Protein AF-A0A8J2WNK8-F1 (afdb_monomer)

Solvent-accessible surface area (backbone atoms only — not comparable to full-atom values): 10874 Å² total; per-residue (Å²): 128,75,72,63,63,66,58,53,57,64,60,67,54,59,86,69,66,66,93,63,58,66,73,54,55,53,54,50,42,52,51,48,42,54,53,25,37,55,50,18,34,49,26,11,50,55,49,39,74,78,38,79,83,60,89,34,45,32,57,19,40,36,35,50,27,49,50,53,51,43,52,52,46,61,76,41,59,94,79,55,55,75,72,55,53,54,54,32,55,65,54,57,41,88,60,44,51,57,48,40,29,50,52,16,29,53,41,8,46,50,47,41,51,57,42,50,74,74,70,61,72,75,19,26,43,52,8,42,28,34,45,26,52,45,49,40,42,53,53,50,46,68,71,50,50,93,80,44,74,50,83,64,33,56,61,60,69,34,62,69,57,53,37,50,30,20,48,49,9,24,50,22,8,47,51,34,47,75,78,46,81,70,92,34,39,34,55,20,37,26,47,38,19,50,43,44,35,52,45,43,51,52,54,55,56,65,70,75,114

Organism: NCBI:txid35677

Radius of gyration: 18.18 Å; Cα contacts (8 Å, |Δi|>4): 230; chains: 1; bounding box: 49×58×45 Å

pLDDT: mean 76.0, std 14.6, range [34.31, 94.5]

Nearest PDB structures (foldseek):
  6iv2-assembly1_D  TM=3.219E-01  e=4.510E-01  Klebsiella pneumoniae IS53
  6ivm-assembly1_E  TM=2.945E-01  e=5.679E-01  Klebsiella pneumoniae
  6iv3-assembly1_A  TM=3.122E-01  e=5.178E-01  Klebsiella pneumoniae IS53
  6m6z-assembly1_D  TM=1.710E-01  e=4.122E+00  Escherichia coli

Mean predicted aligned error: 9.92 Å

Sequence (209 aa):
MRVLLLLTTASALRPLALDIPRGGIKKHAEKASRLATVGAAFFAATELSEGLLAIGHHHGLALIAVSKLARGLQQAESVAVESSKRLGRLLRAPITLPLVCLTAIVTSAWEVWKDARLDAKVGGHHGMVILALYELQEVIEDAAGEESRGRFGKIIHFRPLKLALALGALGAAGLELSEDLRPGAHHGVALLAGVLVVKTCVSIWEARE

Foldseek 3Di:
DVVVVVVVVVVVCVVVPDPPPLVNLLVVLVVLLLVLLVVLCVQLVVVCVVPVPDLALSLLSNLLSLLVVLVVLLVVVVPDDPVSVVVNVVCPPLVNSLVSLVVSLVSLVVRCVVCCVPPNQQALSQLSNLVSVLSNLVSVDVVCPPPVPDPVNCVSPPLVSSLVSLVRSLVSLVVHCVVDVPRHSSVSSNSNSVSSNSNSVSVVVVVVD

Structure (mmCIF, N/CA/C/O backbone):
data_AF-A0A8J2WNK8-F1
#
_entry.id   AF-A0A8J2WNK8-F1
#
loop_
_atom_site.group_PDB
_atom_site.id
_atom_site.type_symbol
_atom_site.label_atom_id
_atom_site.label_alt_id
_atom_site.label_comp_id
_atom_site.label_asym_id
_atom_site.label_entity_id
_atom_site.label_seq_id
_atom_site.pdbx_PDB_ins_code
_atom_site.Cartn_x
_atom_site.Cartn_y
_atom_site.Cartn_z
_atom_site.occupancy
_atom_site.B_iso_or_equiv
_atom_site.auth_seq_id
_atom_site.auth_comp_id
_atom_site.auth_asym_id
_atom_site.auth_atom_id
_atom_site.pdbx_PDB_model_num
ATOM 1 N N . MET A 1 1 ? -5.170 35.790 -8.029 1.00 43.69 1 MET A N 1
ATOM 2 C CA . MET A 1 1 ? -6.320 35.186 -8.748 1.00 43.69 1 MET A CA 1
ATOM 3 C C . MET A 1 1 ? -6.311 33.653 -8.875 1.00 43.69 1 MET A C 1
ATOM 5 O O . MET A 1 1 ? -7.334 33.121 -9.268 1.00 43.69 1 MET A O 1
ATOM 9 N N . ARG A 1 2 ? -5.245 32.910 -8.520 1.00 39.78 2 ARG A N 1
ATOM 10 C CA . ARG A 1 2 ? -5.223 31.429 -8.650 1.00 39.78 2 ARG A CA 1
ATOM 11 C C . ARG A 1 2 ? -5.744 30.645 -7.430 1.00 39.78 2 ARG A C 1
ATOM 13 O O . ARG A 1 2 ? -6.125 29.494 -7.575 1.00 39.78 2 ARG A O 1
ATOM 20 N N . VAL A 1 3 ? -5.842 31.274 -6.257 1.00 39.72 3 VAL A N 1
ATOM 21 C CA . VAL A 1 3 ? -6.358 30.633 -5.023 1.00 39.72 3 VAL A CA 1
ATOM 22 C C . VAL A 1 3 ? -7.894 30.571 -4.995 1.00 39.72 3 VAL A C 1
ATOM 24 O O . VAL A 1 3 ? -8.473 29.704 -4.351 1.00 39.72 3 VAL A O 1
ATOM 27 N N . LEU A 1 4 ? -8.569 31.431 -5.765 1.00 34.31 4 LEU A N 1
ATOM 28 C CA . LEU A 1 4 ? -10.033 31.488 -5.803 1.00 34.31 4 LEU A CA 1
ATOM 29 C C . LEU A 1 4 ? -10.665 30.347 -6.626 1.00 34.31 4 LEU A C 1
ATOM 31 O O . LEU A 1 4 ? -11.832 30.038 -6.427 1.00 34.31 4 LEU A O 1
ATOM 35 N N . LEU A 1 5 ? -9.896 29.692 -7.508 1.00 37.16 5 LEU A N 1
ATOM 36 C CA . LEU A 1 5 ? -10.392 28.612 -8.376 1.00 37.16 5 LEU A CA 1
ATOM 37 C C . LEU A 1 5 ? -10.444 27.237 -7.676 1.00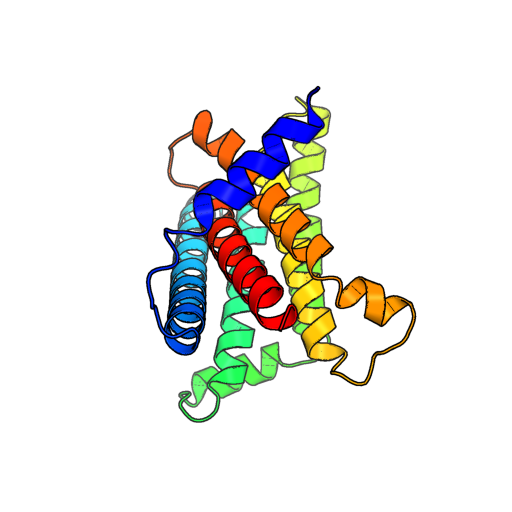 37.16 5 LEU A C 1
ATOM 39 O O . LEU A 1 5 ? -11.184 26.358 -8.099 1.00 37.16 5 LEU A O 1
ATOM 43 N N . LEU A 1 6 ? -9.672 27.049 -6.597 1.00 36.75 6 LEU A N 1
ATOM 44 C CA . LEU A 1 6 ? -9.656 25.809 -5.802 1.00 36.75 6 LEU A CA 1
ATOM 45 C C . LEU A 1 6 ? -10.769 25.765 -4.741 1.00 36.75 6 LEU A C 1
ATOM 47 O O . LEU A 1 6 ? -11.163 24.690 -4.300 1.00 36.75 6 LEU A O 1
ATOM 51 N N . LEU A 1 7 ? -11.301 26.924 -4.341 1.00 37.34 7 LEU A N 1
ATOM 52 C CA . LEU A 1 7 ? -12.395 27.022 -3.365 1.00 37.34 7 LEU A CA 1
ATOM 53 C C . LEU A 1 7 ? -13.786 26.915 -4.016 1.00 37.34 7 LEU A C 1
ATOM 55 O O . LEU A 1 7 ? -14.744 26.478 -3.372 1.00 37.34 7 LEU A O 1
ATOM 59 N N . THR A 1 8 ? -13.906 27.249 -5.301 1.00 40.41 8 THR A N 1
ATOM 60 C CA . THR A 1 8 ? -15.164 27.129 -6.051 1.00 40.41 8 THR A CA 1
ATOM 61 C C . THR A 1 8 ? -15.478 25.687 -6.454 1.00 40.41 8 THR A C 1
ATOM 63 O O . THR A 1 8 ? -16.642 25.293 -6.400 1.00 40.41 8 THR A O 1
ATOM 66 N N . THR A 1 9 ? -14.477 24.850 -6.743 1.00 43.31 9 THR A N 1
ATOM 67 C CA . THR A 1 9 ? -14.692 23.417 -7.029 1.00 43.31 9 THR A CA 1
ATOM 68 C C . THR A 1 9 ? -15.121 22.624 -5.791 1.00 43.31 9 THR A C 1
ATOM 70 O O . THR A 1 9 ? -15.989 21.758 -5.891 1.00 43.31 9 THR A O 1
ATOM 73 N N . ALA A 1 10 ? -14.616 22.970 -4.602 1.00 43.44 10 ALA A N 1
ATOM 74 C CA . ALA A 1 10 ? -15.042 22.351 -3.341 1.00 43.44 10 ALA A CA 1
ATOM 75 C C . ALA A 1 10 ? -16.511 22.659 -2.984 1.00 43.44 10 ALA A C 1
ATOM 77 O O . ALA A 1 10 ? -17.185 21.850 -2.349 1.00 43.44 10 ALA A O 1
ATOM 78 N N . SER A 1 11 ? -17.021 23.815 -3.418 1.00 46.38 11 SER A N 1
ATOM 79 C CA . SER A 1 11 ? -18.402 24.247 -3.164 1.00 46.38 11 SER A CA 1
ATOM 80 C C . SER A 1 11 ? -19.394 23.668 -4.183 1.00 46.38 11 SER A C 1
ATOM 82 O O . SER A 1 11 ? -20.552 23.430 -3.845 1.00 46.38 11 SER A O 1
ATOM 84 N N . ALA A 1 12 ? -18.935 23.373 -5.404 1.00 41.59 12 ALA A N 1
ATOM 85 C CA . ALA A 1 12 ? -19.738 22.767 -6.469 1.00 41.59 12 ALA A CA 1
ATOM 86 C C . ALA A 1 12 ? -19.966 21.250 -6.301 1.00 41.59 12 ALA A C 1
ATOM 88 O O . ALA A 1 12 ? -20.869 20.698 -6.921 1.00 41.59 12 ALA A O 1
ATOM 89 N N . LEU A 1 13 ? -19.195 20.576 -5.439 1.00 40.03 13 LEU A N 1
ATOM 90 C CA . LEU A 1 13 ? -19.368 19.150 -5.114 1.00 40.03 13 LEU A CA 1
ATOM 91 C C . LEU A 1 13 ? -20.358 18.892 -3.964 1.00 40.03 13 LEU A C 1
ATOM 93 O O . LEU A 1 13 ? -20.706 17.746 -3.690 1.00 40.03 13 LEU A O 1
ATOM 97 N N . ARG A 1 14 ? -20.842 19.946 -3.296 1.00 44.03 14 ARG A N 1
ATOM 98 C CA . ARG A 1 14 ? -21.760 19.846 -2.151 1.00 44.03 14 ARG A CA 1
ATOM 99 C C . ARG A 1 14 ? -23.159 19.287 -2.475 1.00 44.03 14 ARG A C 1
ATOM 101 O O . ARG A 1 14 ? -23.674 18.558 -1.633 1.00 44.03 14 ARG A O 1
ATOM 108 N N . PRO A 1 15 ? -23.784 19.559 -3.640 1.00 40.44 15 PRO A N 1
ATOM 109 C CA . PRO A 1 15 ? -25.126 19.058 -3.930 1.00 40.44 15 PRO A CA 1
ATOM 110 C C . PRO A 1 15 ? -25.143 17.660 -4.573 1.00 40.44 15 PRO A C 1
ATOM 112 O O . PRO A 1 15 ? -26.219 17.152 -4.860 1.00 40.44 15 PRO A O 1
ATOM 115 N N . LEU A 1 16 ? -23.983 17.016 -4.774 1.00 42.91 16 LEU A N 1
ATOM 116 C CA . LEU A 1 16 ? -23.895 15.612 -5.208 1.00 42.91 16 LEU A CA 1
ATOM 117 C C . LEU A 1 16 ? -23.597 14.643 -4.054 1.00 42.91 16 LEU A C 1
ATOM 119 O O . LEU A 1 16 ? -23.251 13.483 -4.286 1.00 42.91 16 LEU A O 1
ATOM 123 N N . ALA A 1 17 ? -23.733 15.106 -2.809 1.00 46.59 17 ALA A N 1
ATOM 124 C CA . ALA A 1 17 ? -23.835 14.236 -1.650 1.00 46.59 17 ALA A CA 1
ATOM 125 C C . ALA A 1 17 ? -25.185 13.509 -1.724 1.00 46.59 17 ALA A C 1
ATOM 127 O O . ALA A 1 17 ? -26.156 13.897 -1.084 1.00 46.59 17 ALA A O 1
ATOM 128 N N . LEU A 1 18 ? -25.246 12.477 -2.572 1.00 51.75 18 LEU A N 1
ATOM 129 C CA . LEU A 1 18 ? -26.221 11.402 -2.450 1.00 51.75 18 LEU A CA 1
ATOM 130 C C . LEU A 1 18 ? -26.316 11.042 -0.963 1.00 51.75 18 LEU A C 1
ATOM 132 O O . LEU A 1 18 ? -25.272 10.888 -0.322 1.00 51.75 18 LEU A O 1
ATOM 136 N N . ASP A 1 19 ? -27.540 10.902 -0.448 1.00 53.41 19 ASP A N 1
ATOM 137 C CA . ASP A 1 19 ? -27.870 10.359 0.878 1.00 53.41 19 ASP A CA 1
ATOM 138 C C . ASP A 1 19 ? -27.417 8.890 0.985 1.00 53.41 19 ASP A C 1
ATOM 140 O O . ASP A 1 19 ? -28.193 7.956 1.184 1.00 53.41 19 ASP A O 1
ATOM 144 N N . ILE A 1 20 ? -26.124 8.646 0.795 1.00 58.38 20 ILE A N 1
ATOM 145 C CA . ILE A 1 20 ? -25.494 7.374 1.063 1.00 58.38 20 ILE A CA 1
ATOM 146 C C . ILE A 1 20 ? -25.236 7.392 2.566 1.00 58.38 20 ILE A C 1
ATOM 148 O O . ILE A 1 20 ? -24.427 8.204 3.034 1.00 58.38 20 ILE A O 1
ATOM 152 N N . PRO A 1 21 ? -25.889 6.519 3.349 1.00 66.31 21 PRO A N 1
ATOM 153 C CA . PRO A 1 21 ? -25.597 6.418 4.769 1.00 66.31 21 PRO A CA 1
ATOM 154 C C . PRO A 1 21 ? -24.088 6.210 4.947 1.00 66.31 21 PRO A C 1
ATOM 156 O O . PRO A 1 21 ? -23.503 5.313 4.338 1.00 66.31 21 PRO A O 1
ATOM 159 N N . ARG A 1 22 ? -23.440 7.050 5.764 1.00 65.62 22 ARG A N 1
ATOM 160 C CA . ARG A 1 22 ? -21.966 7.103 5.895 1.00 65.62 22 ARG A CA 1
ATOM 161 C C . ARG A 1 22 ? -21.333 5.760 6.243 1.00 65.62 22 ARG A C 1
ATOM 163 O O . ARG A 1 22 ? -20.270 5.424 5.726 1.00 65.62 22 ARG A O 1
ATOM 170 N N . GLY A 1 23 ? -22.037 4.951 7.037 1.00 65.50 23 GLY A N 1
ATOM 171 C CA . GLY A 1 23 ? -21.626 3.579 7.344 1.00 65.50 23 GLY A CA 1
ATOM 172 C C . GLY A 1 23 ? -21.485 2.693 6.098 1.00 65.50 23 GLY A C 1
ATOM 173 O O . GLY A 1 23 ? -20.622 1.817 6.056 1.00 65.50 23 GLY A O 1
ATOM 174 N N . GLY A 1 24 ? -22.269 2.956 5.049 1.00 77.50 24 GLY A N 1
ATOM 175 C CA . GLY A 1 24 ? -22.138 2.321 3.741 1.00 77.50 24 GLY A CA 1
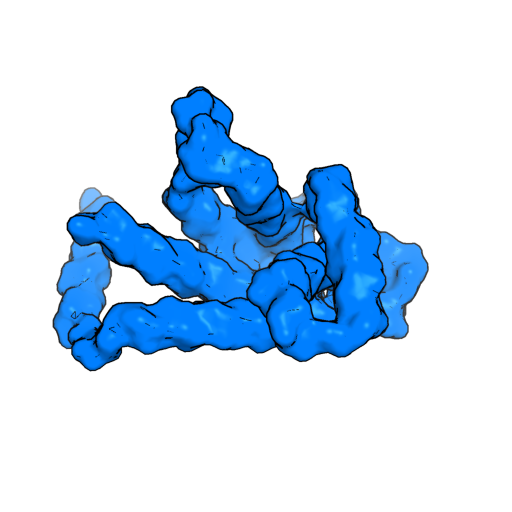ATOM 176 C C . GLY A 1 24 ? -20.839 2.710 3.038 1.00 77.50 24 GLY A C 1
ATOM 177 O O . GLY A 1 24 ? -20.100 1.827 2.607 1.00 77.50 24 GLY A O 1
ATOM 178 N N . ILE A 1 25 ? -20.512 4.007 2.977 1.00 82.25 25 ILE A N 1
ATOM 179 C CA . ILE A 1 25 ? -19.309 4.508 2.285 1.00 82.25 25 ILE A CA 1
ATOM 180 C C . ILE A 1 25 ? -18.039 3.891 2.878 1.00 82.25 25 ILE A C 1
ATOM 182 O O . ILE A 1 25 ? -17.200 3.382 2.133 1.00 82.25 25 ILE A O 1
ATOM 186 N N . LYS A 1 26 ? -17.915 3.863 4.210 1.00 83.31 26 LYS A N 1
ATOM 187 C CA . LYS A 1 26 ? -16.759 3.258 4.886 1.00 83.31 26 LYS A CA 1
ATOM 188 C C . LYS A 1 26 ? -16.620 1.770 4.560 1.00 83.31 26 LYS A C 1
ATOM 190 O O . LYS A 1 26 ? -15.547 1.321 4.163 1.00 83.31 26 LYS A O 1
ATOM 195 N N . LYS A 1 27 ? -17.720 1.015 4.638 1.00 84.38 27 LYS A N 1
ATOM 196 C CA . LYS A 1 27 ? -17.741 -0.416 4.299 1.00 84.38 27 LYS A CA 1
ATOM 197 C C . LYS A 1 27 ? -17.351 -0.666 2.838 1.00 84.38 27 LYS A C 1
ATOM 199 O O . LYS A 1 27 ? -16.629 -1.619 2.542 1.00 84.38 27 LYS A O 1
ATOM 204 N N . HIS A 1 28 ? -17.802 0.188 1.920 1.00 85.31 28 HIS A N 1
ATOM 205 C CA . HIS A 1 28 ? -17.420 0.114 0.511 1.00 85.31 28 HIS A CA 1
ATOM 206 C C . HIS A 1 28 ? -15.940 0.447 0.295 1.00 85.31 28 HIS A C 1
ATOM 208 O O . HIS A 1 28 ? -15.276 -0.282 -0.439 1.00 85.31 28 HIS A O 1
ATOM 214 N N . ALA A 1 29 ? -15.404 1.467 0.970 1.00 85.50 29 ALA A N 1
ATOM 215 C CA . ALA A 1 29 ? -13.987 1.822 0.908 1.00 85.50 29 ALA A CA 1
ATOM 216 C C . ALA A 1 29 ? -13.086 0.705 1.464 1.00 85.50 29 ALA A C 1
ATOM 218 O O . ALA A 1 29 ? -12.072 0.365 0.856 1.00 85.50 29 ALA A O 1
ATOM 219 N N . GLU A 1 30 ? -13.476 0.064 2.569 1.00 84.50 30 GLU A N 1
ATOM 220 C CA . GLU A 1 30 ? -12.762 -1.095 3.117 1.00 84.50 30 GLU A CA 1
ATOM 221 C C . GLU A 1 30 ? -12.789 -2.290 2.159 1.00 84.50 30 GLU A C 1
ATOM 223 O O . GLU A 1 30 ? -11.754 -2.911 1.905 1.00 84.50 30 GLU A 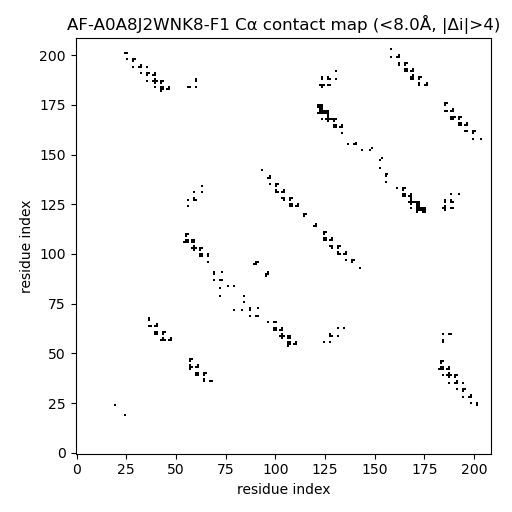O 1
ATOM 228 N N . LYS A 1 31 ? -13.954 -2.597 1.574 1.00 85.75 31 LYS A N 1
ATOM 229 C CA . LYS A 1 31 ? -14.075 -3.660 0.567 1.00 85.75 31 LYS A CA 1
ATOM 230 C C . LYS A 1 31 ? -13.208 -3.363 -0.658 1.00 85.75 31 LYS A C 1
ATOM 232 O O . LYS A 1 31 ? -12.483 -4.247 -1.110 1.00 85.75 31 LYS A O 1
ATOM 237 N N . ALA A 1 32 ? -13.249 -2.131 -1.162 1.00 87.69 32 ALA A N 1
ATOM 238 C CA . ALA A 1 32 ? -12.412 -1.686 -2.270 1.00 87.69 32 ALA A CA 1
ATOM 239 C C . ALA A 1 32 ? -10.922 -1.809 -1.927 1.00 87.69 32 ALA A C 1
ATOM 241 O O . ALA A 1 32 ? -10.147 -2.253 -2.762 1.00 87.69 32 ALA A O 1
ATOM 242 N N . SER A 1 33 ? -10.520 -1.504 -0.688 1.00 87.94 33 SER A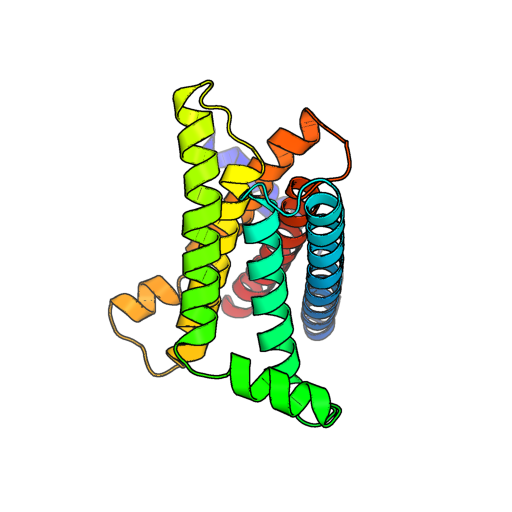 N 1
ATOM 243 C CA . SER A 1 33 ? -9.120 -1.600 -0.252 1.00 87.94 33 SER A CA 1
ATOM 244 C C . SER A 1 33 ? -8.618 -3.040 -0.235 1.00 87.94 33 SER A C 1
ATOM 246 O O . SER A 1 33 ? -7.497 -3.310 -0.673 1.00 87.94 33 SER A O 1
ATOM 248 N N . ARG A 1 34 ? -9.459 -3.988 0.192 1.00 86.06 34 ARG A N 1
ATOM 249 C CA . ARG A 1 34 ? -9.136 -5.422 0.135 1.00 86.06 34 ARG A CA 1
ATOM 250 C C . ARG A 1 34 ? -8.993 -5.906 -1.305 1.00 86.06 34 ARG A C 1
ATOM 252 O O . ARG A 1 34 ? -8.003 -6.556 -1.623 1.00 86.06 34 ARG A O 1
ATOM 259 N N . LEU A 1 35 ? -9.937 -5.546 -2.177 1.00 87.38 35 LEU A N 1
ATOM 260 C CA . LEU A 1 35 ? -9.860 -5.878 -3.603 1.00 87.38 35 LEU A CA 1
ATOM 261 C C . LEU A 1 35 ? -8.626 -5.255 -4.260 1.00 87.38 35 LEU A C 1
ATOM 263 O O . LEU A 1 35 ? -7.936 -5.929 -5.018 1.00 87.38 35 LEU A O 1
ATOM 267 N N . ALA A 1 36 ? -8.302 -4.009 -3.909 1.00 88.19 36 ALA A N 1
ATOM 268 C CA . ALA A 1 36 ? -7.116 -3.338 -4.411 1.00 88.19 36 ALA A CA 1
ATOM 269 C C . ALA A 1 36 ? -5.825 -4.031 -3.955 1.00 88.19 36 ALA A C 1
ATOM 271 O O . ALA A 1 36 ? -4.891 -4.192 -4.729 1.00 88.19 36 ALA A O 1
ATOM 272 N N . THR A 1 37 ? -5.790 -4.521 -2.717 1.00 87.25 37 THR A N 1
ATOM 273 C CA . THR A 1 37 ? -4.647 -5.289 -2.206 1.00 87.25 37 THR A CA 1
ATOM 274 C C . THR A 1 37 ? -4.444 -6.588 -2.987 1.00 87.25 37 THR A C 1
ATOM 276 O O . THR A 1 37 ? -3.318 -6.905 -3.357 1.00 87.25 37 THR A O 1
ATOM 279 N N . VAL A 1 38 ? -5.525 -7.313 -3.293 1.00 86.25 38 VAL A N 1
ATOM 280 C CA . VAL A 1 38 ? -5.458 -8.529 -4.123 1.00 86.25 38 VAL A CA 1
ATOM 281 C C . VAL A 1 38 ? -5.014 -8.199 -5.551 1.00 86.25 38 VAL A C 1
ATOM 283 O O . VAL A 1 38 ? -4.160 -8.890 -6.095 1.00 86.25 38 VAL A O 1
ATOM 286 N N . GLY A 1 39 ? -5.540 -7.121 -6.140 1.00 85.50 39 GLY A N 1
ATOM 287 C CA . GLY A 1 39 ? -5.130 -6.659 -7.467 1.00 85.50 39 GLY A CA 1
ATOM 288 C C . GLY A 1 39 ? -3.649 -6.280 -7.526 1.00 85.50 39 GLY A C 1
ATOM 289 O O . GLY A 1 39 ? -2.933 -6.727 -8.413 1.00 85.50 39 GLY A O 1
ATOM 290 N N . ALA A 1 40 ? -3.153 -5.527 -6.545 1.00 86.81 40 ALA A N 1
ATOM 291 C CA . ALA A 1 40 ? -1.733 -5.204 -6.437 1.00 86.81 40 ALA A CA 1
ATOM 292 C C . ALA A 1 40 ? -0.851 -6.444 -6.248 1.00 86.81 40 ALA A C 1
ATOM 294 O O . ALA A 1 40 ? 0.205 -6.528 -6.868 1.00 86.81 40 ALA A O 1
ATOM 295 N N . ALA A 1 41 ? -1.288 -7.422 -5.447 1.00 86.06 41 ALA A N 1
ATOM 296 C CA . ALA A 1 41 ? -0.580 -8.694 -5.312 1.00 86.06 41 ALA A CA 1
ATOM 297 C C . ALA A 1 41 ? -0.490 -9.439 -6.653 1.00 86.06 41 ALA A C 1
ATOM 299 O O . ALA A 1 41 ? 0.555 -10.003 -6.964 1.00 86.06 41 ALA A O 1
ATOM 300 N N . PHE A 1 42 ? -1.559 -9.406 -7.455 1.00 87.00 42 PHE A N 1
ATOM 301 C CA . PHE A 1 42 ? -1.564 -9.977 -8.799 1.00 87.00 42 PHE A CA 1
ATOM 302 C C . PHE A 1 42 ? -0.543 -9.284 -9.712 1.00 87.00 42 PHE A C 1
ATOM 304 O O . PHE A 1 42 ? 0.304 -9.974 -10.265 1.00 87.00 42 PHE A O 1
ATOM 311 N N . PHE A 1 43 ? -0.549 -7.947 -9.800 1.00 86.50 43 PHE A N 1
ATOM 312 C CA . PHE A 1 43 ? 0.427 -7.203 -10.615 1.00 86.50 43 PHE A CA 1
ATOM 313 C C . PHE A 1 43 ? 1.878 -7.410 -10.155 1.00 86.50 43 PHE A C 1
ATOM 315 O O . PHE A 1 43 ? 2.792 -7.498 -10.971 1.00 86.50 43 PHE A O 1
ATOM 322 N N . ALA A 1 44 ? 2.102 -7.524 -8.845 1.00 85.19 44 ALA A N 1
ATOM 323 C CA . ALA A 1 44 ? 3.420 -7.851 -8.315 1.00 85.19 44 ALA A CA 1
ATOM 324 C C . ALA A 1 44 ? 3.855 -9.265 -8.724 1.00 85.19 44 ALA A C 1
ATOM 326 O O . ALA A 1 44 ? 5.002 -9.472 -9.106 1.00 85.19 44 ALA A O 1
ATOM 327 N N . ALA A 1 45 ? 2.942 -10.239 -8.654 1.00 84.00 45 ALA A N 1
ATOM 328 C CA . ALA A 1 45 ? 3.216 -11.623 -9.021 1.00 84.00 45 ALA A CA 1
ATOM 329 C C . ALA A 1 45 ? 3.471 -11.791 -10.523 1.00 84.00 45 ALA A C 1
ATOM 331 O O . ALA A 1 45 ? 4.351 -12.566 -10.893 1.00 84.00 45 ALA A O 1
ATOM 332 N N . THR A 1 46 ? 2.743 -11.065 -11.378 1.00 85.25 46 THR A N 1
ATOM 333 C CA . THR A 1 46 ? 2.980 -11.086 -12.827 1.00 85.25 46 THR A CA 1
ATOM 334 C C . THR A 1 46 ? 4.376 -10.571 -13.153 1.00 85.25 46 THR A C 1
ATOM 336 O O . THR A 1 46 ? 5.123 -11.276 -13.821 1.00 85.25 46 THR A O 1
ATOM 339 N N . GLU A 1 47 ? 4.797 -9.434 -12.595 1.00 80.19 47 GLU A N 1
ATOM 340 C CA . GLU A 1 47 ? 6.161 -8.937 -12.833 1.00 80.19 47 GLU A CA 1
ATOM 341 C C . GLU A 1 47 ? 7.243 -9.831 -12.217 1.00 80.19 47 GLU A C 1
ATOM 343 O O . GLU A 1 47 ? 8.264 -10.096 -12.847 1.00 80.19 47 GLU A O 1
ATOM 348 N N . LEU A 1 48 ? 7.016 -10.366 -11.013 1.00 82.12 48 LEU A N 1
ATOM 349 C CA . LEU A 1 48 ? 7.941 -11.330 -10.411 1.00 82.12 48 LEU A CA 1
ATOM 350 C C . LEU A 1 48 ? 8.119 -12.570 -11.293 1.00 82.12 48 LEU A C 1
ATOM 352 O O . LEU A 1 48 ? 9.222 -13.105 -11.375 1.00 82.12 48 LEU A O 1
ATOM 356 N N . SER A 1 49 ? 7.055 -13.024 -11.964 1.00 82.88 49 SER A N 1
ATOM 357 C CA . SER A 1 49 ? 7.124 -14.180 -12.863 1.00 82.88 49 SER A CA 1
ATOM 358 C C . SER A 1 49 ? 7.979 -13.929 -14.108 1.00 82.88 49 SER A C 1
ATOM 360 O O . SER A 1 49 ? 8.544 -14.874 -14.657 1.00 82.88 49 SER A O 1
ATOM 362 N N . GLU A 1 50 ? 8.135 -12.666 -14.505 1.00 78.94 50 GLU A N 1
ATOM 363 C CA . GLU A 1 50 ? 8.973 -12.247 -15.628 1.00 78.94 50 GLU A CA 1
ATOM 364 C C . GLU A 1 50 ? 10.442 -12.022 -15.215 1.00 78.94 50 GLU A C 1
ATOM 366 O O . GLU A 1 50 ? 11.326 -12.014 -16.073 1.00 78.94 50 GLU A O 1
ATOM 371 N N . GLY A 1 51 ? 10.742 -11.907 -13.910 1.00 73.44 51 GLY A N 1
ATOM 372 C CA . GLY A 1 51 ? 12.094 -11.604 -13.427 1.00 73.44 51 GLY A CA 1
ATOM 373 C C . GLY A 1 51 ? 12.338 -11.807 -11.926 1.00 73.44 51 GLY A C 1
ATOM 374 O O . GLY A 1 51 ? 12.670 -10.859 -11.225 1.00 73.44 51 GLY A O 1
ATOM 375 N N . LEU A 1 52 ? 12.291 -13.052 -11.438 1.00 66.81 52 LEU A N 1
ATOM 376 C CA . LEU A 1 52 ? 12.482 -13.415 -10.016 1.00 66.81 52 LEU A CA 1
ATOM 377 C C . LEU A 1 52 ? 13.796 -12.936 -9.367 1.00 66.81 52 LEU A C 1
ATOM 379 O O . LEU A 1 52 ? 13.847 -12.752 -8.155 1.00 66.81 52 LEU A O 1
ATOM 383 N N . LEU A 1 53 ? 14.876 -12.802 -10.143 1.00 68.06 53 LEU A N 1
ATOM 384 C CA . LEU A 1 53 ? 16.210 -12.464 -9.623 1.00 68.06 53 LEU A CA 1
ATOM 385 C C . LEU A 1 53 ? 16.541 -10.971 -9.727 1.00 68.06 53 LEU A C 1
ATOM 387 O O . LEU A 1 53 ? 17.508 -10.513 -9.116 1.00 68.06 53 LEU A O 1
ATOM 391 N N . ALA A 1 54 ? 15.758 -10.211 -10.493 1.00 72.12 54 ALA A N 1
ATOM 392 C CA . ALA A 1 54 ? 15.939 -8.776 -10.610 1.00 72.12 54 ALA A CA 1
ATOM 393 C C . ALA A 1 54 ? 15.226 -8.101 -9.436 1.00 72.12 54 ALA A C 1
ATOM 395 O O . ALA A 1 54 ? 14.011 -7.935 -9.449 1.00 72.12 54 ALA A O 1
ATOM 396 N N . ILE A 1 55 ? 15.977 -7.716 -8.401 1.00 67.62 55 ILE A N 1
ATOM 397 C CA . ILE A 1 55 ? 15.419 -6.879 -7.333 1.00 67.62 55 ILE A CA 1
ATOM 398 C C . ILE A 1 55 ? 14.931 -5.583 -7.979 1.00 67.62 55 ILE A C 1
ATOM 400 O O . ILE A 1 55 ? 15.707 -4.904 -8.646 1.00 67.62 55 ILE A O 1
ATOM 404 N N . GLY A 1 56 ? 13.652 -5.277 -7.780 1.00 70.62 56 GLY A N 1
ATOM 405 C CA . GLY A 1 56 ? 12.977 -4.153 -8.411 1.00 70.62 56 GLY A CA 1
ATOM 406 C C . GLY A 1 56 ? 11.696 -3.764 -7.682 1.00 70.62 56 GLY A C 1
ATOM 407 O O . GLY A 1 56 ? 11.306 -4.372 -6.684 1.00 70.62 56 GLY A O 1
ATOM 408 N N . HIS A 1 57 ? 11.018 -2.740 -8.180 1.00 70.38 57 HIS A N 1
ATOM 409 C CA . HIS A 1 57 ? 9.839 -2.144 -7.552 1.00 70.38 57 HIS A CA 1
ATOM 410 C C . HIS A 1 57 ? 8.656 -3.119 -7.364 1.00 70.38 57 HIS A C 1
ATOM 412 O O . HIS A 1 57 ? 7.914 -2.980 -6.392 1.00 70.38 57 HIS A O 1
ATOM 418 N N . HIS A 1 58 ? 8.505 -4.159 -8.191 1.00 77.25 58 HIS A N 1
ATOM 419 C CA . HIS A 1 58 ? 7.526 -5.235 -7.968 1.00 77.25 58 HIS A CA 1
ATOM 420 C C . HIS A 1 58 ? 7.764 -6.015 -6.665 1.00 77.25 58 HIS A C 1
ATOM 422 O O . HIS A 1 58 ? 6.800 -6.467 -6.047 1.00 77.25 58 HIS A O 1
ATOM 428 N N . HIS A 1 59 ? 9.010 -6.114 -6.179 1.00 79.44 59 HIS A N 1
ATOM 429 C CA . HIS A 1 59 ? 9.291 -6.656 -4.845 1.00 79.44 59 HIS A CA 1
ATOM 430 C C . HIS A 1 59 ? 8.731 -5.731 -3.759 1.00 79.44 59 HIS A C 1
ATOM 432 O O . HIS A 1 59 ? 8.106 -6.200 -2.808 1.00 79.44 59 HIS A O 1
ATOM 438 N N . GLY A 1 60 ? 8.890 -4.413 -3.929 1.00 80.25 60 GLY A N 1
ATOM 439 C CA . GLY A 1 60 ? 8.267 -3.408 -3.068 1.00 80.25 60 GLY A CA 1
ATOM 440 C C . GLY A 1 60 ? 6.743 -3.548 -3.034 1.00 80.25 60 GLY A C 1
ATOM 441 O O . GLY A 1 60 ? 6.156 -3.595 -1.952 1.00 80.25 60 GLY A O 1
ATOM 442 N N . LEU A 1 61 ? 6.106 -3.726 -4.198 1.00 83.00 61 LEU A N 1
ATOM 443 C CA . LEU A 1 61 ? 4.658 -3.948 -4.292 1.00 83.00 61 LEU A CA 1
ATOM 444 C C . LEU A 1 61 ? 4.226 -5.228 -3.579 1.00 83.00 61 LEU A C 1
ATOM 446 O O . LEU A 1 61 ? 3.250 -5.216 -2.828 1.00 83.00 61 LEU A O 1
ATOM 450 N N . ALA A 1 62 ? 4.955 -6.324 -3.805 1.00 81.56 62 ALA A N 1
ATOM 451 C CA . ALA A 1 62 ? 4.684 -7.611 -3.179 1.00 81.56 62 ALA A CA 1
ATOM 452 C C . ALA A 1 62 ? 4.764 -7.503 -1.651 1.00 81.56 62 ALA A C 1
ATOM 454 O O . ALA A 1 62 ? 3.869 -7.975 -0.953 1.00 81.56 62 ALA A O 1
ATOM 455 N N . LEU A 1 63 ? 5.786 -6.825 -1.125 1.00 83.12 63 LEU A N 1
ATOM 456 C CA . LEU A 1 63 ? 5.963 -6.611 0.312 1.00 83.12 63 LEU A CA 1
ATOM 457 C C . LEU A 1 63 ? 4.842 -5.751 0.914 1.00 83.12 63 LEU A C 1
ATOM 459 O O . LEU A 1 63 ? 4.316 -6.095 1.973 1.00 83.12 63 LEU A O 1
ATOM 463 N N . ILE A 1 64 ? 4.410 -4.686 0.230 1.00 83.75 64 ILE A N 1
ATOM 464 C CA . ILE A 1 64 ? 3.259 -3.875 0.663 1.00 83.75 64 ILE A CA 1
ATOM 465 C C . ILE A 1 64 ? 1.975 -4.711 0.653 1.00 83.75 64 ILE A C 1
ATOM 467 O O . ILE A 1 64 ? 1.200 -4.667 1.611 1.00 83.75 64 ILE A O 1
ATOM 471 N N . ALA A 1 65 ? 1.747 -5.500 -0.400 1.00 82.25 65 ALA A N 1
ATOM 472 C CA . ALA A 1 65 ? 0.581 -6.369 -0.493 1.00 82.25 65 ALA A CA 1
ATOM 473 C C . ALA A 1 65 ? 0.572 -7.416 0.631 1.00 82.25 65 ALA A C 1
ATOM 475 O O . ALA A 1 65 ? -0.456 -7.608 1.282 1.00 82.25 65 ALA A O 1
ATOM 476 N N . VAL A 1 66 ? 1.722 -8.029 0.929 1.00 82.25 66 VAL A N 1
ATOM 477 C CA . VAL A 1 66 ? 1.894 -8.951 2.060 1.00 82.25 66 VAL A CA 1
ATOM 478 C C . VAL A 1 66 ? 1.622 -8.249 3.391 1.00 82.25 66 VAL A C 1
ATOM 480 O O . VAL A 1 66 ? 0.868 -8.791 4.196 1.00 82.25 66 VAL A O 1
ATOM 483 N N . SER A 1 67 ? 2.154 -7.041 3.616 1.00 81.38 67 SER A N 1
ATOM 484 C CA . SER A 1 67 ? 1.889 -6.252 4.833 1.00 81.38 67 SER A CA 1
ATOM 485 C C . SER A 1 67 ? 0.389 -6.012 5.034 1.00 81.38 67 SER A C 1
ATOM 487 O O . SER A 1 67 ? -0.169 -6.301 6.097 1.00 81.38 67 SER A O 1
ATOM 489 N N . LYS A 1 68 ? -0.306 -5.569 3.980 1.00 82.06 68 LYS A N 1
ATOM 490 C CA . LYS A 1 68 ? -1.751 -5.312 4.018 1.00 82.06 68 LYS A CA 1
ATOM 491 C C . LYS A 1 68 ? -2.572 -6.583 4.234 1.00 82.06 68 LYS A C 1
ATOM 493 O O . LYS A 1 68 ? -3.517 -6.570 5.025 1.00 82.06 68 LYS A O 1
ATOM 498 N N . LEU A 1 69 ? -2.216 -7.687 3.573 1.00 79.44 69 LEU A N 1
ATOM 499 C CA . LEU A 1 69 ? -2.863 -8.987 3.781 1.00 79.44 69 LEU A CA 1
ATOM 500 C C . LEU A 1 69 ? -2.656 -9.490 5.212 1.00 79.44 69 LEU A C 1
ATOM 502 O O . LEU A 1 69 ? -3.608 -9.951 5.837 1.00 79.44 69 LEU A O 1
ATOM 506 N N . ALA A 1 70 ? -1.447 -9.348 5.758 1.00 78.75 70 ALA A N 1
ATOM 507 C CA . ALA A 1 70 ? -1.129 -9.730 7.129 1.00 78.75 70 ALA A CA 1
ATOM 508 C C . ALA A 1 70 ? -1.999 -8.978 8.143 1.00 78.75 70 ALA A C 1
ATOM 510 O O . ALA A 1 70 ? -2.593 -9.598 9.025 1.00 78.75 70 ALA A O 1
ATOM 511 N N . ARG A 1 71 ? -2.138 -7.658 7.978 1.00 76.62 71 ARG A N 1
ATOM 512 C CA . ARG A 1 71 ? -3.008 -6.817 8.816 1.00 76.62 71 ARG A CA 1
ATOM 513 C C . ARG A 1 71 ? -4.481 -7.200 8.675 1.00 76.62 71 ARG A C 1
ATOM 515 O O . ARG A 1 71 ? -5.182 -7.332 9.675 1.00 76.62 71 ARG A O 1
ATOM 522 N N . GLY A 1 72 ? -4.942 -7.459 7.451 1.00 74.81 72 GLY A N 1
ATOM 523 C CA . GLY A 1 72 ? -6.302 -7.944 7.203 1.00 74.81 72 GLY A CA 1
ATOM 524 C C . GLY A 1 72 ? -6.592 -9.285 7.887 1.00 74.81 72 GLY A C 1
ATOM 525 O O . GLY A 1 72 ? -7.662 -9.460 8.466 1.00 74.81 72 GLY A O 1
ATOM 526 N N . LEU A 1 73 ? -5.627 -10.211 7.879 1.00 72.06 73 LEU A N 1
ATOM 527 C CA . LEU A 1 73 ? -5.731 -11.496 8.576 1.00 72.06 73 LEU A CA 1
ATOM 528 C C . L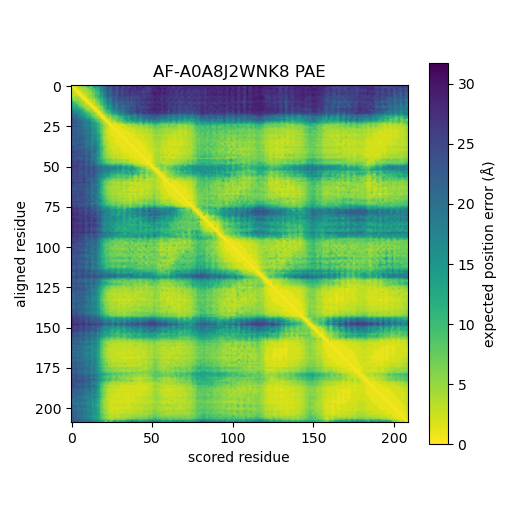EU A 1 73 ? -5.741 -11.334 10.101 1.00 72.06 73 LEU A C 1
ATOM 530 O O . LEU A 1 73 ? -6.522 -12.009 10.767 1.00 72.06 73 LEU A O 1
ATOM 534 N N . GLN A 1 74 ? -4.934 -10.422 10.654 1.00 71.06 74 GLN A N 1
ATOM 535 C CA . GLN A 1 74 ? -4.945 -10.113 12.091 1.00 71.06 74 GLN A CA 1
ATOM 536 C C . GLN A 1 74 ? -6.308 -9.580 12.556 1.00 71.06 74 GLN A C 1
ATOM 538 O O . GLN A 1 74 ? -6.752 -9.906 13.651 1.00 71.06 74 GLN A O 1
ATOM 543 N N . GLN A 1 75 ? -7.002 -8.806 11.718 1.00 70.19 75 GLN A N 1
ATOM 544 C CA . GLN A 1 75 ? -8.337 -8.281 12.025 1.00 70.19 75 GLN A CA 1
ATOM 545 C C . GLN A 1 75 ? -9.457 -9.327 11.865 1.00 70.19 75 GLN A C 1
ATOM 547 O O . GLN A 1 75 ? -10.526 -9.176 12.452 1.00 70.19 75 GLN A O 1
ATOM 552 N N . ALA A 1 76 ? -9.230 -10.387 11.083 1.00 65.38 76 ALA A N 1
ATOM 553 C CA . ALA A 1 76 ? -10.213 -11.429 10.769 1.00 65.38 76 ALA A CA 1
ATOM 554 C C . ALA A 1 76 ? -10.051 -12.717 11.609 1.00 65.38 76 ALA A C 1
ATOM 556 O O . ALA A 1 76 ? -10.632 -13.750 11.275 1.00 65.38 76 ALA A O 1
ATOM 557 N N . GLU A 1 77 ? -9.262 -12.671 12.689 1.00 61.03 77 GLU A N 1
ATOM 558 C CA . GLU A 1 77 ? -8.784 -13.834 13.458 1.00 61.03 77 GLU A CA 1
ATOM 559 C C . GLU A 1 77 ? -9.908 -14.741 14.007 1.00 61.03 77 GLU A C 1
ATOM 561 O O . GLU A 1 77 ? -9.699 -15.941 14.188 1.00 61.03 77 GLU A O 1
ATOM 566 N N . SER A 1 78 ? -11.127 -14.215 14.176 1.00 54.47 78 SER A N 1
ATOM 567 C CA . SER A 1 78 ? -12.307 -14.985 14.598 1.00 54.47 78 SER A CA 1
ATOM 568 C C . SER A 1 78 ? -12.869 -15.941 13.533 1.00 54.47 78 SER A C 1
ATOM 570 O O . SER A 1 78 ? -13.647 -16.827 13.875 1.00 54.47 78 SER A O 1
ATOM 572 N N . VAL A 1 79 ? -12.475 -15.801 12.260 1.00 57.38 79 VAL A N 1
ATOM 573 C CA . VAL A 1 79 ? -13.013 -16.573 11.114 1.00 57.38 79 VAL A CA 1
ATOM 574 C C . VAL A 1 79 ? -11.903 -17.333 10.360 1.00 57.38 79 VAL A C 1
ATOM 576 O O . VAL A 1 79 ? -12.146 -17.999 9.356 1.00 57.38 79 VAL A O 1
ATOM 579 N N . ALA A 1 80 ? -10.654 -17.244 10.824 1.00 59.16 80 ALA A N 1
ATOM 580 C CA . ALA A 1 80 ? -9.483 -17.664 10.062 1.00 59.16 80 ALA A CA 1
ATOM 581 C C . ALA A 1 80 ? -9.131 -19.161 10.253 1.00 59.16 80 ALA A C 1
ATOM 583 O O . ALA A 1 80 ? -9.121 -19.681 11.371 1.00 59.16 80 ALA A O 1
ATOM 584 N N . VAL A 1 81 ? -8.788 -19.857 9.159 1.00 61.25 81 VAL A N 1
ATOM 585 C CA . VAL A 1 81 ? -8.347 -21.271 9.144 1.00 61.25 81 VAL A CA 1
ATOM 586 C C . VAL A 1 81 ? -7.013 -21.437 9.893 1.00 61.25 81 VAL A C 1
ATOM 588 O O . VAL A 1 81 ? -6.158 -20.556 9.839 1.00 61.25 81 VAL A O 1
ATOM 591 N N . GLU A 1 82 ? -6.778 -22.575 10.551 1.00 63.81 82 GLU A N 1
ATOM 592 C CA . GLU A 1 82 ? -5.591 -22.864 11.387 1.00 63.81 82 GLU A CA 1
ATOM 593 C C . GLU A 1 82 ? -4.235 -22.475 10.744 1.00 63.81 82 GLU A C 1
ATOM 595 O O . GLU A 1 82 ? -3.370 -21.887 11.398 1.00 63.81 82 GLU A O 1
ATOM 600 N N . SER A 1 83 ? -4.059 -22.718 9.438 1.00 58.50 83 SER A N 1
ATOM 601 C CA . SER A 1 83 ? -2.849 -22.335 8.688 1.00 58.50 83 SER A CA 1
ATOM 602 C C . SER A 1 83 ? -2.646 -20.817 8.608 1.00 58.50 83 SER A C 1
ATOM 604 O O . SER A 1 83 ? -1.525 -20.328 8.756 1.00 58.50 83 SER A O 1
ATOM 606 N N . SER A 1 84 ? -3.729 -20.052 8.456 1.00 60.31 84 SER A N 1
ATOM 607 C CA . SER A 1 84 ? -3.682 -18.585 8.453 1.00 60.31 84 SER A CA 1
ATOM 608 C C . SER A 1 84 ? -3.369 -18.010 9.837 1.00 60.31 84 SER A C 1
ATOM 610 O O . SER A 1 84 ? -2.708 -16.979 9.926 1.00 60.31 84 SER A O 1
ATOM 612 N N . LYS A 1 85 ? -3.715 -18.720 10.922 1.00 63.94 85 LYS A N 1
ATOM 613 C CA . LYS A 1 85 ? -3.341 -18.329 12.292 1.00 63.94 85 LYS A CA 1
ATOM 614 C C . LYS A 1 85 ? -1.838 -18.455 12.545 1.00 63.94 85 LYS A C 1
ATOM 616 O O . LYS A 1 85 ? -1.274 -17.670 13.304 1.00 63.94 85 LYS A O 1
ATOM 621 N N . ARG A 1 86 ? -1.164 -19.448 11.946 1.00 66.44 86 ARG A N 1
ATOM 622 C CA . ARG A 1 86 ? 0.303 -19.600 12.056 1.00 66.44 86 ARG A CA 1
ATOM 623 C C . ARG A 1 86 ? 1.036 -18.504 11.289 1.00 66.44 86 ARG A C 1
ATOM 625 O O . ARG A 1 86 ? 1.920 -17.868 11.855 1.00 66.44 86 ARG A O 1
ATOM 632 N N . LEU A 1 87 ? 0.624 -18.248 10.046 1.00 63.44 87 LEU A N 1
ATOM 633 C CA . LEU A 1 87 ? 1.178 -17.163 9.235 1.00 63.44 87 LEU A CA 1
ATOM 634 C C . LEU A 1 87 ? 0.911 -15.795 9.881 1.00 63.44 87 LEU A C 1
ATOM 636 O O . LEU A 1 87 ? 1.825 -14.988 10.022 1.00 63.44 87 LEU A O 1
ATOM 640 N N . GLY A 1 88 ? -0.316 -15.583 10.364 1.00 62.50 88 GLY A N 1
ATOM 641 C CA . GLY A 1 88 ? -0.711 -14.396 11.112 1.00 62.50 88 GLY A CA 1
ATOM 642 C C . GLY A 1 88 ? 0.168 -14.170 12.337 1.00 62.50 88 GLY A C 1
ATOM 643 O O . GLY A 1 88 ? 0.669 -13.067 12.501 1.00 62.50 88 GLY A O 1
ATOM 644 N N . ARG A 1 89 ? 0.445 -15.210 13.142 1.00 67.12 89 ARG A N 1
ATOM 645 C CA . ARG A 1 89 ? 1.353 -15.126 14.303 1.00 67.12 89 ARG A CA 1
ATOM 646 C C . ARG A 1 89 ? 2.783 -14.733 13.932 1.00 67.12 89 ARG A C 1
ATOM 648 O O . ARG A 1 89 ? 3.373 -13.913 14.624 1.00 67.12 89 ARG A O 1
ATOM 655 N N . LEU A 1 90 ? 3.326 -15.287 12.851 1.00 66.69 90 LEU A N 1
ATOM 656 C CA . LEU A 1 90 ? 4.696 -15.013 12.399 1.00 66.69 90 LEU A CA 1
ATOM 657 C C . LEU A 1 90 ? 4.844 -13.565 11.893 1.00 66.69 90 LEU A C 1
ATOM 659 O O . LEU A 1 90 ? 5.828 -12.884 12.179 1.00 66.69 90 LEU A O 1
ATOM 663 N N . LEU A 1 91 ? 3.804 -13.061 11.225 1.00 63.88 91 LEU A N 1
ATOM 664 C CA . LEU A 1 91 ? 3.706 -11.673 10.768 1.00 63.88 91 LEU A CA 1
ATOM 665 C C . LEU A 1 91 ? 3.266 -10.697 11.880 1.00 63.88 91 LEU A C 1
ATOM 667 O O . LEU A 1 91 ? 3.322 -9.489 11.678 1.00 63.88 91 LEU A O 1
ATOM 671 N N . ARG A 1 92 ? 2.843 -11.196 13.052 1.00 62.97 92 ARG A N 1
ATOM 672 C CA . ARG A 1 92 ? 2.423 -10.393 14.220 1.00 62.97 92 ARG A CA 1
ATOM 673 C C . ARG A 1 92 ? 3.579 -9.967 15.109 1.00 62.97 92 ARG A C 1
ATOM 675 O O . ARG A 1 92 ? 3.363 -9.167 16.016 1.00 62.97 92 ARG A O 1
ATOM 682 N N . ALA A 1 93 ? 4.784 -10.502 14.908 1.00 64.69 93 ALA A N 1
ATOM 683 C CA . ALA A 1 93 ? 5.912 -10.015 15.684 1.00 64.69 93 ALA A CA 1
ATOM 684 C C . ALA A 1 93 ? 6.060 -8.504 15.410 1.00 64.69 93 ALA A C 1
ATOM 686 O O . ALA A 1 93 ? 6.065 -8.102 14.243 1.00 64.69 93 ALA A O 1
ATOM 687 N N . PRO A 1 94 ? 6.160 -7.665 16.459 1.00 61.72 94 PRO A N 1
ATOM 688 C CA . PRO A 1 94 ? 6.071 -6.203 16.344 1.00 61.72 94 PRO A CA 1
ATOM 689 C C . PRO A 1 94 ? 7.149 -5.603 15.432 1.00 61.72 94 PRO A C 1
ATOM 691 O O . PRO A 1 94 ? 7.039 -4.467 14.988 1.00 61.72 94 PRO A O 1
ATOM 694 N N . ILE A 1 95 ? 8.183 -6.387 15.132 1.00 71.44 95 ILE A N 1
ATOM 695 C CA . ILE A 1 95 ? 9.322 -6.017 14.301 1.00 71.44 95 ILE A CA 1
ATOM 696 C C . ILE A 1 95 ? 9.095 -6.409 12.825 1.00 71.44 95 ILE A C 1
ATOM 698 O O . ILE A 1 95 ? 9.624 -5.752 11.933 1.00 71.44 95 ILE A O 1
ATOM 702 N N . THR A 1 96 ? 8.275 -7.426 12.529 1.00 75.31 96 THR A N 1
ATOM 703 C CA . THR A 1 96 ? 8.164 -8.002 11.178 1.00 75.31 96 THR A CA 1
ATOM 704 C C . THR A 1 96 ? 7.536 -7.040 10.173 1.00 75.31 96 THR A C 1
ATOM 706 O O . THR A 1 96 ? 8.109 -6.827 9.109 1.00 75.31 96 THR A O 1
ATOM 709 N N . LEU A 1 97 ? 6.389 -6.424 10.487 1.00 77.31 97 LEU A N 1
ATOM 710 C CA . LEU A 1 97 ? 5.717 -5.504 9.554 1.00 77.31 97 LEU A CA 1
ATOM 711 C C . LEU A 1 97 ? 6.515 -4.214 9.296 1.00 77.31 97 LEU A C 1
ATOM 713 O O . LEU A 1 97 ? 6.651 -3.846 8.125 1.00 77.31 97 LEU A O 1
ATOM 717 N N . PRO A 1 98 ? 7.104 -3.552 10.316 1.00 77.69 98 PRO A N 1
ATOM 718 C CA . PRO A 1 98 ? 8.014 -2.436 10.076 1.00 77.69 98 PRO A CA 1
ATOM 719 C C . PRO A 1 98 ? 9.199 -2.822 9.190 1.00 77.69 98 PRO A C 1
ATOM 721 O O . PRO A 1 98 ? 9.514 -2.086 8.260 1.00 77.69 98 PRO A O 1
ATOM 724 N N . LEU A 1 99 ? 9.822 -3.986 9.424 1.00 80.44 99 LEU A N 1
ATOM 725 C CA . LEU A 1 99 ? 10.923 -4.464 8.583 1.00 80.44 99 LEU A CA 1
ATOM 726 C C . LEU A 1 99 ? 10.479 -4.694 7.138 1.00 80.44 99 LEU A C 1
ATOM 728 O O . LEU A 1 99 ? 11.159 -4.232 6.232 1.00 80.44 99 LEU A O 1
ATOM 732 N N . VAL A 1 100 ? 9.326 -5.330 6.914 1.00 78.50 100 VAL A N 1
ATOM 733 C CA . VAL A 1 100 ? 8.761 -5.535 5.568 1.00 78.50 100 VAL A CA 1
ATOM 734 C C . VAL A 1 100 ? 8.568 -4.199 4.843 1.00 78.50 100 VAL A C 1
ATOM 736 O O . VAL A 1 100 ? 8.966 -4.068 3.685 1.00 78.50 100 VAL A O 1
ATOM 739 N N . CYS A 1 101 ? 8.025 -3.187 5.526 1.00 76.94 101 CYS A N 1
ATOM 740 C CA . CYS A 1 101 ? 7.848 -1.853 4.951 1.00 76.94 101 CYS A CA 1
ATOM 741 C C . CYS A 1 101 ? 9.190 -1.167 4.665 1.00 76.94 101 CYS A C 1
ATOM 743 O O . CYS A 1 101 ? 9.366 -0.584 3.599 1.00 76.94 101 CYS A O 1
ATOM 745 N N . LEU A 1 102 ? 10.160 -1.264 5.578 1.00 81.38 102 LEU A N 1
ATOM 746 C CA . LEU A 1 102 ? 11.507 -0.723 5.376 1.00 81.38 102 LEU A CA 1
ATOM 747 C C . LEU A 1 102 ? 12.214 -1.395 4.197 1.00 81.38 102 LEU A C 1
ATOM 749 O O . LEU A 1 102 ? 12.819 -0.708 3.379 1.00 81.38 102 LEU A O 1
ATOM 753 N N . THR A 1 103 ? 12.096 -2.715 4.052 1.00 79.44 103 THR A N 1
ATOM 754 C CA . THR A 1 103 ? 12.627 -3.439 2.894 1.00 79.44 103 THR A CA 1
ATOM 755 C C . THR A 1 103 ? 11.947 -2.987 1.603 1.00 79.44 103 THR A C 1
ATOM 757 O O . THR A 1 103 ? 12.636 -2.767 0.607 1.00 79.44 103 THR A O 1
ATOM 760 N N . ALA A 1 104 ? 10.627 -2.771 1.610 1.00 76.62 104 ALA A N 1
ATOM 761 C CA . ALA A 1 104 ? 9.909 -2.225 0.457 1.00 76.62 104 ALA A CA 1
ATOM 762 C C . ALA A 1 104 ? 10.398 -0.812 0.085 1.00 76.62 104 ALA A C 1
ATOM 764 O O . ALA A 1 104 ? 10.612 -0.528 -1.093 1.00 76.62 104 ALA A O 1
ATOM 765 N N . ILE A 1 105 ? 10.642 0.052 1.079 1.00 80.94 105 ILE A N 1
ATOM 766 C CA . ILE A 1 105 ? 11.207 1.394 0.870 1.00 80.94 105 ILE A CA 1
ATOM 767 C C . ILE A 1 105 ? 12.600 1.293 0.253 1.00 80.94 105 ILE A C 1
ATOM 769 O O . ILE A 1 105 ? 12.850 1.928 -0.763 1.00 80.94 105 ILE A O 1
ATOM 773 N N . VAL A 1 106 ? 13.500 0.498 0.837 1.00 82.56 106 VAL A N 1
ATOM 774 C CA . VAL A 1 106 ? 14.896 0.389 0.382 1.00 82.56 106 VAL A CA 1
ATOM 775 C C . VAL A 1 106 ? 14.976 -0.173 -1.036 1.00 82.56 106 VAL A C 1
ATOM 777 O O . VAL A 1 106 ? 15.671 0.396 -1.874 1.00 82.56 106 VAL A O 1
ATOM 780 N N . THR A 1 107 ? 14.242 -1.249 -1.326 1.00 76.69 107 THR A N 1
ATOM 781 C CA . THR A 1 107 ? 14.215 -1.859 -2.669 1.00 76.69 107 THR A CA 1
ATOM 782 C C . THR A 1 107 ? 13.658 -0.900 -3.718 1.00 76.69 107 THR A C 1
ATOM 784 O O . THR A 1 107 ? 14.234 -0.766 -4.792 1.00 76.69 107 THR A O 1
ATOM 787 N N . SER A 1 108 ? 12.599 -0.159 -3.391 1.00 74.56 108 SER A N 1
ATOM 788 C CA . SER A 1 108 ? 12.009 0.820 -4.313 1.00 74.56 108 SER A CA 1
ATOM 789 C C . SER A 1 108 ? 12.885 2.068 -4.479 1.00 74.56 108 SER A C 1
ATOM 791 O O . SER A 1 108 ? 13.029 2.586 -5.582 1.00 74.56 108 SER A O 1
ATOM 793 N N . ALA A 1 109 ? 13.515 2.543 -3.401 1.00 80.88 109 ALA A N 1
ATOM 794 C CA . ALA A 1 109 ? 14.420 3.691 -3.433 1.00 80.88 109 ALA A CA 1
ATOM 795 C C . ALA A 1 109 ? 15.701 3.386 -4.217 1.00 80.88 109 ALA A C 1
ATOM 797 O O . ALA A 1 109 ? 16.257 4.280 -4.850 1.00 80.88 109 ALA A O 1
ATOM 798 N N . TRP A 1 110 ? 16.153 2.129 -4.205 1.00 80.75 110 TRP A N 1
ATOM 799 C CA . TRP A 1 110 ? 17.266 1.676 -5.031 1.00 80.75 110 TRP A CA 1
ATOM 800 C C . TRP A 1 110 ? 16.965 1.810 -6.529 1.00 80.75 110 TRP A C 1
ATOM 802 O O . TRP A 1 110 ? 17.800 2.329 -7.268 1.00 80.75 110 TRP A O 1
ATOM 812 N N . GLU A 1 111 ? 15.766 1.414 -6.971 1.00 76.50 111 GLU A N 1
ATOM 813 C CA . GLU A 1 111 ? 15.325 1.620 -8.360 1.00 76.50 111 GLU A CA 1
ATOM 814 C C . GLU A 1 111 ? 15.257 3.104 -8.713 1.00 76.50 111 GLU A C 1
ATOM 816 O O . GLU A 1 111 ? 15.854 3.531 -9.697 1.00 76.50 111 GLU A O 1
ATOM 821 N N . VAL A 1 112 ? 14.638 3.912 -7.847 1.00 78.81 112 VAL A N 1
ATOM 822 C CA . VAL A 1 112 ? 14.583 5.369 -8.029 1.00 78.81 112 VAL A CA 1
ATOM 823 C C . VAL A 1 112 ? 15.982 5.973 -8.149 1.00 78.81 112 VAL A C 1
ATOM 825 O O . VAL A 1 112 ? 16.202 6.846 -8.982 1.00 78.81 112 VAL A O 1
ATOM 828 N N . TRP A 1 113 ? 16.948 5.519 -7.348 1.00 79.75 113 TRP A N 1
ATOM 829 C CA . TRP A 1 113 ? 18.323 6.006 -7.429 1.00 79.75 113 TRP A CA 1
ATOM 830 C C . TRP A 1 113 ? 19.000 5.636 -8.754 1.00 79.75 113 TRP A C 1
ATOM 832 O O . TRP A 1 113 ? 19.680 6.481 -9.343 1.00 79.75 113 TRP A O 1
ATOM 842 N N . LYS A 1 114 ? 18.804 4.404 -9.246 1.00 76.88 114 LYS A N 1
ATOM 843 C CA . LYS A 1 114 ? 19.315 3.986 -10.561 1.00 76.88 114 LYS A CA 1
ATOM 844 C C . LYS A 1 114 ? 18.721 4.839 -11.683 1.00 76.88 114 LYS A C 1
ATOM 846 O O . LYS A 1 114 ? 19.476 5.325 -12.523 1.00 76.88 114 LYS A O 1
ATOM 851 N N . ASP A 1 115 ? 17.415 5.086 -11.650 1.00 70.69 115 ASP A N 1
ATOM 852 C CA . ASP A 1 115 ? 16.720 5.885 -12.664 1.00 70.69 115 ASP A CA 1
ATOM 853 C C . ASP A 1 115 ? 17.080 7.368 -12.591 1.00 70.69 115 ASP A C 1
ATOM 855 O O . ASP A 1 115 ? 17.290 8.017 -13.613 1.00 70.69 115 ASP A O 1
ATOM 859 N N . ALA A 1 116 ? 17.207 7.923 -11.384 1.00 69.62 116 ALA A N 1
ATOM 860 C CA . ALA A 1 116 ? 17.594 9.315 -11.177 1.00 69.62 116 ALA A CA 1
ATOM 861 C C . ALA A 1 116 ? 19.011 9.604 -11.679 1.00 69.62 116 ALA A C 1
ATOM 863 O O . ALA A 1 116 ? 19.303 10.720 -12.107 1.00 69.62 116 ALA A O 1
ATOM 864 N N . ARG A 1 117 ? 19.890 8.597 -11.656 1.00 70.12 117 ARG A N 1
ATOM 865 C CA . ARG A 1 117 ? 21.239 8.697 -12.214 1.00 70.12 117 ARG A CA 1
ATOM 866 C C . ARG A 1 117 ? 21.246 8.739 -13.745 1.00 70.12 117 ARG A C 1
ATOM 868 O O . ARG A 1 117 ? 22.233 9.205 -14.310 1.00 70.12 117 ARG A O 1
ATOM 875 N N . LEU A 1 118 ? 20.192 8.241 -14.393 1.00 65.75 118 LEU A N 1
ATOM 876 C CA . LEU A 1 118 ? 20.121 8.087 -15.844 1.00 65.75 118 LEU A CA 1
ATOM 877 C C . LEU A 1 118 ? 19.197 9.115 -16.511 1.00 65.75 118 LEU A C 1
ATOM 879 O O . LEU A 1 118 ? 19.631 9.726 -17.476 1.00 65.75 118 LEU A O 1
ATOM 883 N N . ASP A 1 119 ? 17.983 9.347 -15.995 1.00 64.50 119 ASP A N 1
ATOM 884 C CA . ASP A 1 119 ? 16.978 10.186 -16.680 1.00 64.50 119 ASP A CA 1
ATOM 885 C C . ASP A 1 119 ? 16.001 10.962 -15.768 1.00 64.50 119 ASP A C 1
ATOM 887 O O . ASP A 1 119 ? 15.151 11.696 -16.269 1.00 64.50 119 ASP A O 1
ATOM 891 N N . ALA A 1 120 ? 16.103 10.854 -14.435 1.00 64.62 120 ALA A N 1
ATOM 892 C CA . ALA A 1 120 ? 15.315 11.637 -13.457 1.00 64.62 120 ALA A CA 1
ATOM 893 C C . ALA A 1 120 ? 13.783 11.673 -13.682 1.00 64.62 120 ALA A C 1
ATOM 895 O O . ALA A 1 120 ? 13.095 12.569 -13.183 1.00 64.62 120 ALA A O 1
ATOM 896 N N . LYS A 1 121 ? 13.227 10.699 -14.409 1.00 78.25 121 LYS A N 1
ATOM 897 C CA . LYS A 1 121 ? 11.791 10.620 -14.678 1.00 78.25 121 LYS A CA 1
ATOM 898 C C . LYS A 1 121 ? 11.038 10.123 -13.452 1.00 78.25 121 LYS A C 1
ATOM 900 O O . LYS A 1 121 ? 11.385 9.107 -12.853 1.00 78.25 121 LYS A O 1
ATOM 905 N N . VAL A 1 122 ? 9.975 10.839 -13.098 1.00 82.31 122 VAL A N 1
ATOM 906 C CA . VAL A 1 122 ? 9.031 10.406 -12.064 1.00 82.31 122 VAL A CA 1
ATOM 907 C C . VAL A 1 122 ? 8.103 9.350 -12.659 1.00 82.31 122 VAL A C 1
ATOM 909 O O . VAL A 1 122 ? 7.562 9.548 -13.740 1.00 82.31 122 VAL A O 1
ATOM 912 N N . GLY A 1 123 ? 7.887 8.262 -11.921 1.00 84.12 123 GLY A N 1
ATOM 913 C CA . GLY A 1 123 ? 7.025 7.154 -12.333 1.00 84.12 123 GLY A CA 1
ATOM 914 C C . GLY A 1 123 ? 6.560 6.307 -11.149 1.00 84.12 123 GLY A C 1
ATOM 915 O O . GLY A 1 123 ? 6.770 6.650 -9.983 1.00 84.12 123 GLY A O 1
ATOM 916 N N . GLY A 1 124 ? 5.964 5.161 -11.428 1.00 79.75 124 GLY A N 1
ATOM 917 C CA . GLY A 1 124 ? 5.515 4.134 -10.497 1.00 79.75 124 GLY A CA 1
ATOM 918 C C . GLY A 1 124 ? 6.586 3.643 -9.525 1.00 79.75 124 GLY A C 1
ATOM 919 O O . GLY A 1 124 ? 6.234 3.329 -8.391 1.00 79.75 124 GLY A O 1
ATOM 920 N N . HIS A 1 125 ? 7.881 3.695 -9.861 1.00 84.12 125 HIS A N 1
ATOM 921 C CA . HIS A 1 125 ? 8.968 3.463 -8.891 1.00 84.12 125 HIS A CA 1
ATOM 922 C C . HIS A 1 125 ? 8.945 4.477 -7.737 1.00 84.12 125 HIS A C 1
ATOM 924 O O . HIS A 1 125 ? 9.012 4.112 -6.562 1.00 84.12 125 HIS A O 1
ATOM 930 N N . HIS A 1 126 ? 8.771 5.761 -8.062 1.00 84.88 126 HIS A N 1
ATOM 931 C CA . HIS A 1 126 ? 8.617 6.825 -7.070 1.00 84.88 126 HIS A CA 1
ATOM 932 C C . HIS A 1 126 ? 7.296 6.656 -6.321 1.00 84.88 126 HIS A C 1
ATOM 934 O O . HIS A 1 126 ? 7.247 6.784 -5.096 1.00 84.88 126 HIS A O 1
ATOM 940 N N . GLY A 1 127 ? 6.236 6.298 -7.053 1.00 85.44 127 GLY A N 1
ATOM 941 C CA . GLY A 1 127 ? 4.941 5.977 -6.469 1.00 85.44 127 GLY A CA 1
ATOM 942 C C . GLY A 1 127 ? 5.027 4.853 -5.435 1.00 85.44 127 GLY A C 1
ATOM 943 O O . GLY A 1 127 ? 4.411 4.957 -4.377 1.00 85.44 127 GLY A O 1
ATOM 944 N N . MET A 1 128 ? 5.855 3.835 -5.683 1.00 87.25 128 MET A N 1
ATOM 945 C CA . MET A 1 128 ? 6.094 2.720 -4.770 1.00 87.25 128 MET A CA 1
ATOM 946 C C . MET A 1 128 ? 6.758 3.161 -3.471 1.00 87.25 128 MET A C 1
ATOM 948 O O . MET A 1 128 ? 6.307 2.776 -2.396 1.00 87.25 128 MET A O 1
ATOM 952 N N . VAL A 1 129 ? 7.800 3.997 -3.550 1.00 86.38 129 VAL A N 1
ATOM 953 C CA . VAL A 1 129 ? 8.471 4.541 -2.358 1.00 86.38 129 VAL A CA 1
ATOM 954 C C . VAL A 1 129 ? 7.473 5.321 -1.504 1.00 86.38 129 VAL A C 1
ATOM 956 O O . VAL A 1 129 ? 7.382 5.106 -0.295 1.00 86.38 129 VAL A O 1
ATOM 959 N N . ILE A 1 130 ? 6.685 6.198 -2.130 1.00 89.19 130 ILE A N 1
ATOM 960 C CA . ILE A 1 130 ? 5.686 7.016 -1.434 1.00 89.19 130 ILE A CA 1
ATOM 961 C C . ILE A 1 130 ? 4.593 6.128 -0.814 1.00 89.19 130 ILE A C 1
ATOM 963 O O . ILE A 1 130 ? 4.187 6.346 0.329 1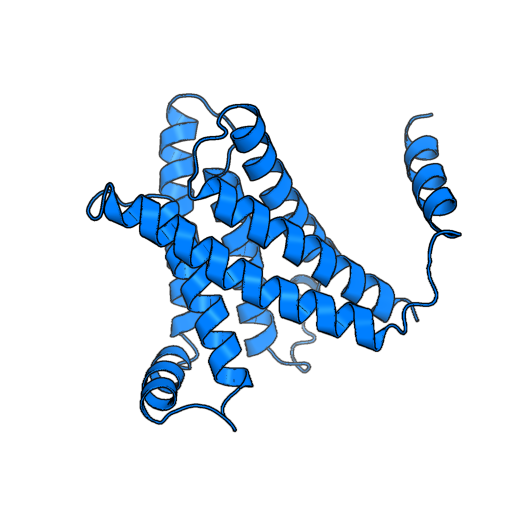.00 89.19 130 ILE A O 1
ATOM 967 N N . LEU A 1 131 ? 4.147 5.095 -1.532 1.00 88.94 131 LEU A N 1
ATOM 968 C CA . LEU A 1 131 ? 3.165 4.130 -1.043 1.00 88.94 131 LEU A CA 1
ATOM 969 C C . LEU A 1 131 ? 3.707 3.300 0.133 1.00 88.94 131 LEU A C 1
ATOM 971 O O . LEU A 1 131 ? 2.981 3.045 1.092 1.00 88.94 131 LEU A O 1
ATOM 975 N N . ALA A 1 132 ? 4.984 2.920 0.097 1.00 87.56 132 ALA A N 1
ATOM 976 C CA . ALA A 1 132 ? 5.644 2.206 1.185 1.00 87.56 132 ALA A CA 1
ATOM 977 C C . ALA A 1 132 ? 5.782 3.083 2.441 1.00 87.56 132 ALA A C 1
ATOM 979 O O . ALA A 1 132 ? 5.585 2.598 3.554 1.00 87.56 132 ALA A O 1
ATOM 980 N N . LEU A 1 133 ? 6.047 4.386 2.277 1.00 87.31 133 LEU A N 1
ATOM 981 C CA . LEU A 1 133 ? 6.035 5.354 3.380 1.00 87.31 133 LEU A CA 1
ATOM 982 C C . LEU A 1 133 ? 4.638 5.507 3.992 1.00 87.31 133 LEU A C 1
ATOM 984 O O . LEU A 1 133 ? 4.512 5.542 5.216 1.00 87.31 133 LEU A O 1
ATOM 988 N N . TYR A 1 134 ? 3.591 5.547 3.160 1.00 90.62 134 TYR A N 1
ATOM 989 C CA . TYR A 1 134 ? 2.208 5.534 3.639 1.00 90.62 134 TYR A CA 1
ATOM 990 C C . TYR A 1 134 ? 1.927 4.274 4.476 1.00 90.62 134 TYR A C 1
ATOM 992 O O . TYR A 1 134 ? 1.348 4.367 5.559 1.00 90.62 134 TYR A O 1
ATOM 1000 N N . GLU A 1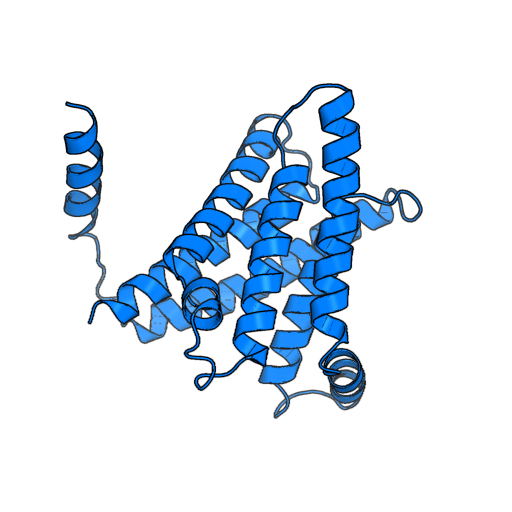 135 ? 2.334 3.093 3.996 1.00 88.62 135 GLU A N 1
ATOM 1001 C CA . GLU A 1 135 ? 2.111 1.834 4.718 1.00 88.62 135 GLU A CA 1
ATOM 1002 C C . GLU A 1 135 ? 2.893 1.787 6.032 1.00 88.62 135 GLU A C 1
ATOM 1004 O O . GLU A 1 135 ? 2.326 1.422 7.059 1.00 88.62 135 GLU A O 1
ATOM 1009 N N . LEU A 1 136 ? 4.155 2.225 6.034 1.00 85.06 136 LEU A N 1
ATOM 1010 C CA . LEU A 1 136 ? 4.953 2.328 7.253 1.00 85.06 136 LEU A CA 1
ATOM 1011 C C . LEU A 1 136 ? 4.276 3.244 8.282 1.00 85.06 136 LEU A C 1
ATOM 1013 O O . LEU A 1 136 ? 4.232 2.906 9.462 1.00 85.06 136 LEU A O 1
ATOM 1017 N N . GLN A 1 137 ? 3.705 4.371 7.847 1.00 87.31 137 GLN A N 1
ATOM 1018 C CA . GLN A 1 137 ? 2.940 5.255 8.725 1.00 87.31 137 GLN A CA 1
ATOM 1019 C C . GLN A 1 137 ? 1.705 4.550 9.310 1.00 87.31 137 GLN A C 1
ATOM 1021 O O . GLN A 1 137 ? 1.471 4.668 10.509 1.00 87.31 137 GLN A O 1
ATOM 1026 N N . GLU A 1 138 ? 0.937 3.790 8.515 1.00 85.94 138 GLU A N 1
ATOM 1027 C CA . GLU A 1 138 ? -0.183 2.986 9.040 1.00 85.94 138 GLU A CA 1
ATOM 1028 C C . GLU A 1 138 ? 0.283 1.914 10.039 1.00 85.94 138 GLU A C 1
ATOM 1030 O O . GLU A 1 138 ? -0.354 1.743 11.073 1.00 85.94 138 GLU A O 1
ATOM 1035 N N . VAL A 1 139 ? 1.397 1.228 9.775 1.00 83.81 139 VAL A N 1
ATOM 1036 C CA . VAL A 1 139 ? 1.950 0.215 10.689 1.00 83.81 139 VAL A CA 1
ATOM 1037 C C . VAL A 1 139 ? 2.399 0.842 12.011 1.00 83.81 139 VAL A C 1
ATOM 1039 O O . VAL A 1 139 ? 2.141 0.282 13.075 1.00 83.81 139 VAL A O 1
ATOM 1042 N N . ILE A 1 140 ? 3.054 2.006 11.963 1.00 82.38 140 ILE A N 1
ATOM 1043 C CA . ILE A 1 140 ? 3.482 2.720 13.171 1.00 82.38 140 ILE A CA 1
ATOM 1044 C C . ILE A 1 140 ? 2.265 3.228 13.952 1.00 82.38 140 ILE A C 1
ATOM 1046 O O . ILE A 1 140 ? 2.259 3.115 15.172 1.00 82.38 140 ILE A O 1
ATOM 1050 N N . GLU A 1 141 ? 1.237 3.758 13.282 1.00 81.94 141 GLU A N 1
ATOM 1051 C CA . GLU A 1 141 ? -0.016 4.164 13.935 1.00 81.94 141 GLU A CA 1
ATOM 1052 C C . GLU A 1 141 ? -0.696 2.998 14.658 1.00 81.94 141 GLU A C 1
ATOM 1054 O O . GLU A 1 141 ? -1.054 3.138 15.828 1.00 81.94 141 GLU A O 1
ATOM 1059 N N . ASP A 1 142 ? -0.835 1.852 13.985 1.00 79.94 142 ASP A N 1
ATOM 1060 C CA . ASP A 1 142 ? -1.447 0.651 14.560 1.00 79.94 142 ASP A CA 1
ATOM 1061 C C . ASP A 1 142 ? -0.656 0.156 15.788 1.00 79.94 142 ASP A C 1
ATOM 1063 O O . ASP A 1 142 ? -1.247 -0.272 16.779 1.00 79.94 142 ASP A O 1
ATOM 1067 N N . ALA A 1 143 ? 0.680 0.236 15.744 1.00 76.62 143 ALA A N 1
ATOM 1068 C CA . ALA A 1 143 ? 1.558 -0.182 16.839 1.00 76.62 143 ALA A CA 1
ATOM 1069 C C . ALA A 1 143 ? 1.613 0.820 18.007 1.00 76.62 143 ALA A C 1
ATOM 1071 O O . ALA A 1 143 ? 1.810 0.418 19.152 1.00 76.62 143 ALA A O 1
ATOM 1072 N N . ALA A 1 144 ? 1.473 2.117 17.728 1.00 74.56 144 ALA A N 1
ATOM 1073 C CA . ALA A 1 144 ? 1.580 3.179 18.724 1.00 74.56 144 ALA A CA 1
ATOM 1074 C C . ALA A 1 144 ? 0.328 3.305 19.612 1.00 74.56 144 ALA A C 1
ATOM 1076 O O . ALA A 1 144 ? 0.431 3.807 20.733 1.00 74.56 144 ALA A O 1
ATOM 1077 N N . GLY A 1 145 ? -0.833 2.848 19.130 1.00 68.12 145 GLY A N 1
ATOM 1078 C CA . GLY A 1 145 ? -2.110 2.944 19.842 1.00 68.12 145 GLY A CA 1
ATOM 1079 C C . GLY A 1 145 ? -2.577 4.389 20.083 1.00 68.12 145 GLY A C 1
ATOM 1080 O O . GLY A 1 145 ? -1.906 5.358 19.732 1.00 68.12 145 GLY A O 1
ATOM 1081 N N . GLU A 1 146 ? -3.748 4.560 20.707 1.00 62.53 146 GLU A N 1
ATOM 1082 C CA . GLU A 1 146 ? -4.324 5.896 20.965 1.00 62.53 146 GLU A CA 1
ATOM 1083 C C . GLU A 1 146 ? -3.557 6.715 22.025 1.00 62.53 146 GLU A C 1
ATOM 1085 O O . GLU A 1 146 ? -3.698 7.941 22.096 1.00 62.53 146 GLU A O 1
ATOM 1090 N N . GLU A 1 147 ? -2.727 6.057 22.842 1.00 57.56 147 GLU A N 1
ATOM 1091 C CA . GLU A 1 147 ? -1.997 6.671 23.961 1.00 57.56 147 GLU A CA 1
ATOM 1092 C C . GLU A 1 147 ? -0.703 7.389 23.540 1.00 57.56 147 GLU A C 1
ATOM 1094 O O . GLU A 1 147 ? -0.155 8.196 24.296 1.00 57.56 147 GLU A O 1
ATOM 1099 N N . SER A 1 148 ? -0.236 7.186 22.306 1.00 56.72 148 SER A N 1
ATOM 1100 C CA . SER A 1 148 ? 0.940 7.857 21.747 1.00 56.72 148 SER A CA 1
ATOM 1101 C C . SER A 1 148 ? 0.630 9.312 21.350 1.00 56.72 148 SER A C 1
ATOM 1103 O O . SER A 1 148 ? 0.622 9.696 20.185 1.00 56.72 148 SER A O 1
ATOM 1105 N N . ARG A 1 149 ? 0.353 10.183 22.329 1.00 53.44 149 ARG A N 1
ATOM 1106 C CA . ARG A 1 149 ? 0.055 11.623 22.122 1.00 53.44 149 ARG A CA 1
ATOM 1107 C C . ARG A 1 149 ? 1.271 12.551 22.260 1.00 53.44 149 ARG A C 1
ATOM 1109 O O . ARG A 1 149 ? 1.128 13.756 22.475 1.00 53.44 149 ARG A O 1
ATOM 1116 N N . GLY A 1 150 ? 2.485 12.018 22.117 1.00 63.66 150 GLY A N 1
ATOM 1117 C CA . GLY A 1 150 ? 3.713 12.819 22.067 1.00 63.66 150 GLY A CA 1
ATOM 1118 C C . GLY A 1 150 ? 3.820 13.691 20.803 1.00 63.66 150 GLY A C 1
ATOM 1119 O O . GLY A 1 150 ? 3.010 13.596 19.880 1.00 63.66 150 GLY A O 1
ATOM 1120 N N . ARG A 1 151 ? 4.871 14.525 20.711 1.00 61.16 151 ARG A N 1
ATOM 1121 C CA . ARG A 1 151 ? 5.170 15.328 19.500 1.00 61.16 151 ARG A CA 1
ATOM 1122 C C . ARG A 1 151 ? 5.267 14.465 18.232 1.00 61.16 151 ARG A C 1
ATOM 1124 O O . ARG A 1 151 ? 4.757 14.870 17.194 1.00 61.16 151 ARG A O 1
ATOM 1131 N N . PHE A 1 152 ? 5.857 13.273 18.342 1.00 61.94 152 PHE A N 1
ATOM 1132 C CA . PHE A 1 152 ? 5.941 12.306 17.245 1.00 61.94 152 PHE A CA 1
ATOM 1133 C C . PHE A 1 152 ? 4.585 11.681 16.900 1.00 61.94 152 PHE A C 1
ATOM 1135 O O . PHE A 1 152 ? 4.262 11.565 15.723 1.00 61.94 152 PHE A O 1
ATOM 1142 N N . GLY A 1 153 ? 3.743 11.394 17.895 1.00 66.19 153 GLY A N 1
ATOM 1143 C CA . GLY A 1 153 ? 2.381 10.900 17.679 1.00 66.19 153 GLY A CA 1
ATOM 1144 C C . GLY A 1 153 ? 1.509 11.857 16.864 1.00 66.19 153 GLY A C 1
ATOM 1145 O O . GLY A 1 153 ? 0.767 11.430 15.986 1.00 66.19 153 GLY A O 1
ATOM 1146 N N . LYS A 1 154 ? 1.663 13.176 17.056 1.00 67.00 154 LYS A N 1
ATOM 1147 C CA . LYS A 1 154 ? 0.947 14.179 16.244 1.00 67.00 154 LYS A CA 1
ATOM 1148 C C . LYS A 1 154 ? 1.317 14.139 14.761 1.00 67.00 154 LYS A C 1
ATOM 1150 O O . LYS A 1 154 ? 0.449 14.380 13.930 1.00 67.00 154 LYS A O 1
ATOM 1155 N N . ILE A 1 155 ? 2.584 13.870 14.440 1.00 68.62 155 ILE A N 1
ATOM 1156 C CA . ILE A 1 155 ? 3.051 13.744 13.050 1.00 68.62 155 ILE A CA 1
ATOM 1157 C C . ILE A 1 155 ? 2.560 12.420 12.467 1.00 68.62 155 ILE A C 1
ATOM 1159 O O . ILE A 1 155 ? 2.043 12.391 11.353 1.00 68.62 155 ILE A O 1
ATOM 1163 N N . ILE A 1 156 ? 2.672 11.346 13.251 1.00 70.31 156 ILE A N 1
ATOM 1164 C CA . ILE A 1 156 ? 2.250 10.003 12.862 1.00 70.31 156 ILE A CA 1
ATOM 1165 C C . ILE A 1 156 ? 0.748 9.989 12.551 1.00 70.31 156 ILE A C 1
ATOM 1167 O O . ILE A 1 156 ? 0.395 9.549 11.475 1.00 70.31 156 ILE A O 1
ATOM 1171 N N . HIS A 1 157 ? -0.120 10.594 13.367 1.00 76.00 157 HIS A N 1
ATOM 1172 C CA . HIS A 1 157 ? -1.571 10.656 13.115 1.00 76.00 157 HIS A CA 1
ATOM 1173 C C . HIS A 1 157 ? -2.024 11.806 12.189 1.00 76.00 157 HIS A C 1
ATOM 1175 O O . HIS A 1 157 ? -3.215 12.143 12.130 1.00 76.00 157 HIS A O 1
ATOM 1181 N N . PHE A 1 158 ? -1.108 12.463 11.469 1.00 82.94 158 PHE A N 1
ATOM 1182 C CA . PHE A 1 158 ? -1.452 13.627 10.654 1.00 82.94 158 PHE A CA 1
ATOM 1183 C C . PHE A 1 158 ? -2.151 13.215 9.346 1.00 82.94 158 PHE A C 1
ATOM 1185 O O . PHE A 1 158 ? -1.518 12.970 8.318 1.00 82.94 158 PHE A O 1
ATOM 1192 N N . ARG A 1 159 ? -3.491 13.182 9.364 1.00 87.31 159 ARG A N 1
ATOM 1193 C CA . ARG A 1 159 ? -4.334 12.816 8.204 1.00 87.31 159 ARG A CA 1
ATOM 1194 C C . ARG A 1 159 ? -3.991 13.556 6.895 1.00 87.31 159 ARG A C 1
ATOM 1196 O O . ARG A 1 159 ? -4.014 12.910 5.849 1.00 87.31 159 ARG A O 1
ATOM 1203 N N . PRO A 1 160 ? -3.649 14.863 6.891 1.00 88.69 160 PRO A N 1
ATOM 1204 C CA . PRO A 1 160 ? -3.247 15.542 5.660 1.00 88.69 160 PRO A CA 1
ATOM 1205 C C . PRO A 1 160 ? -1.955 14.987 5.048 1.00 88.69 160 PRO A C 1
ATOM 1207 O O . PRO A 1 160 ? -1.855 14.936 3.826 1.00 88.69 160 PRO A O 1
ATOM 1210 N N . LEU A 1 161 ? -0.998 14.525 5.864 1.00 88.19 161 LEU A N 1
ATOM 1211 C CA . LEU A 1 161 ? 0.211 13.862 5.361 1.00 88.19 161 LEU A CA 1
ATOM 1212 C C . LEU A 1 161 ? -0.141 12.544 4.671 1.00 88.19 161 LEU A C 1
ATOM 1214 O O . LEU A 1 161 ? 0.323 12.312 3.561 1.00 88.19 161 LEU A O 1
ATOM 1218 N N . LYS A 1 162 ? -1.024 11.731 5.260 1.00 90.25 162 LYS A N 1
ATOM 1219 C CA . LYS A 1 162 ? -1.519 10.503 4.615 1.00 90.25 162 LYS A CA 1
ATOM 1220 C C . LYS A 1 162 ? -2.160 10.773 3.263 1.00 90.25 162 LYS A C 1
ATOM 1222 O O . LYS A 1 162 ? -1.877 10.075 2.294 1.00 90.25 162 LYS A O 1
ATOM 1227 N N . LEU A 1 163 ? -2.993 11.810 3.186 1.00 92.56 163 LEU A N 1
ATOM 1228 C CA . LEU A 1 163 ? -3.616 12.200 1.928 1.00 92.56 163 LEU A CA 1
ATOM 1229 C C . LEU A 1 163 ? -2.564 12.656 0.909 1.00 92.56 163 LEU A C 1
ATOM 1231 O O . LEU A 1 163 ? -2.634 12.253 -0.247 1.00 92.56 163 LEU A O 1
ATOM 1235 N N . ALA A 1 164 ? -1.578 13.450 1.333 1.00 91.94 164 ALA A N 1
ATOM 1236 C CA . ALA A 1 164 ? -0.490 13.900 0.471 1.00 91.94 164 ALA A CA 1
ATOM 1237 C C . ALA A 1 164 ? 0.353 12.729 -0.057 1.00 91.94 164 ALA A C 1
ATOM 1239 O O . ALA A 1 164 ? 0.655 12.693 -1.245 1.00 91.94 164 ALA A O 1
ATOM 1240 N N . LEU A 1 165 ? 0.676 11.748 0.791 1.00 91.94 165 LEU A N 1
ATOM 1241 C CA . LEU A 1 165 ? 1.376 10.530 0.382 1.00 91.94 165 LEU A CA 1
ATOM 1242 C C . LEU A 1 165 ? 0.534 9.720 -0.614 1.00 91.94 165 LEU A C 1
ATOM 1244 O O . LEU A 1 165 ? 1.026 9.352 -1.675 1.00 91.94 165 LEU A O 1
ATOM 1248 N N . ALA A 1 166 ? -0.753 9.497 -0.333 1.00 92.69 166 ALA A N 1
ATOM 1249 C CA . ALA A 1 166 ? -1.630 8.756 -1.239 1.00 92.69 166 ALA A CA 1
ATOM 1250 C C . ALA A 1 166 ? -1.782 9.457 -2.605 1.00 92.69 166 ALA A C 1
ATOM 1252 O O . ALA A 1 166 ? -1.700 8.805 -3.644 1.00 92.69 166 ALA A O 1
ATOM 1253 N N . LEU A 1 167 ? -1.937 10.785 -2.621 1.00 94.50 167 LEU A N 1
ATOM 1254 C CA . LEU A 1 167 ? -1.992 11.578 -3.853 1.00 94.50 167 LEU A CA 1
ATOM 1255 C C . LEU A 1 167 ? -0.655 11.592 -4.600 1.00 94.50 167 LEU A C 1
ATOM 1257 O O . LEU A 1 167 ? -0.650 11.491 -5.822 1.00 94.50 167 LEU A O 1
ATOM 1261 N N . GLY A 1 168 ? 0.469 11.694 -3.888 1.00 90.75 168 GLY A N 1
ATOM 1262 C CA . GLY A 1 168 ? 1.805 11.648 -4.482 1.00 90.75 168 GLY A CA 1
ATOM 1263 C C . GLY A 1 168 ? 2.085 10.303 -5.148 1.00 90.75 168 GLY A C 1
ATOM 1264 O O . GLY A 1 168 ? 2.545 10.267 -6.286 1.00 90.75 168 GLY A O 1
ATOM 1265 N N . ALA A 1 169 ? 1.727 9.202 -4.479 1.00 92.81 169 ALA A N 1
ATOM 1266 C CA . ALA A 1 169 ? 1.841 7.860 -5.039 1.00 92.81 169 ALA A CA 1
ATOM 1267 C C . ALA A 1 169 ? 0.955 7.681 -6.281 1.00 92.81 169 ALA A C 1
ATOM 1269 O O . ALA A 1 169 ? 1.416 7.164 -7.298 1.00 92.81 169 ALA A O 1
ATOM 1270 N N . LEU A 1 170 ? -0.294 8.159 -6.217 1.00 94.50 170 LEU A N 1
ATOM 1271 C CA . LEU A 1 170 ? -1.232 8.105 -7.337 1.00 94.50 170 LEU A CA 1
ATOM 1272 C C . LEU A 1 170 ? -0.755 8.946 -8.524 1.00 94.50 170 LEU A C 1
ATOM 1274 O O . LEU A 1 170 ? -0.836 8.488 -9.657 1.00 94.50 170 LEU A O 1
ATOM 1278 N N . GLY A 1 171 ? -0.252 10.155 -8.276 1.00 91.62 171 GLY A N 1
ATOM 1279 C CA . GLY A 1 171 ? 0.271 11.035 -9.318 1.00 91.62 171 GLY A CA 1
ATOM 1280 C C . GLY A 1 171 ? 1.487 10.432 -10.014 1.00 91.62 171 GLY A C 1
ATOM 1281 O O . GLY A 1 171 ? 1.525 10.391 -11.237 1.00 91.62 171 GLY A O 1
ATOM 1282 N N . ALA A 1 172 ? 2.442 9.899 -9.250 1.00 89.94 172 ALA A N 1
ATOM 1283 C CA . ALA A 1 172 ? 3.640 9.277 -9.806 1.00 89.94 172 ALA A CA 1
ATOM 1284 C C . ALA A 1 172 ? 3.316 8.031 -10.649 1.00 89.94 172 ALA A C 1
ATOM 1286 O O . ALA A 1 172 ? 3.819 7.895 -11.760 1.00 89.94 172 ALA A O 1
ATOM 1287 N N . ALA A 1 173 ? 2.426 7.158 -10.167 1.00 90.62 173 ALA A N 1
ATOM 1288 C CA . ALA A 1 173 ? 1.968 6.007 -10.943 1.00 90.62 173 ALA A CA 1
ATOM 1289 C C . ALA A 1 173 ? 1.101 6.413 -12.148 1.00 90.62 173 ALA A C 1
ATOM 1291 O O . ALA A 1 173 ? 1.176 5.790 -13.200 1.00 90.62 173 ALA A O 1
ATOM 1292 N N . GLY A 1 174 ? 0.298 7.471 -12.013 1.00 91.75 174 GLY A N 1
ATOM 1293 C CA . GLY A 1 174 ? -0.530 8.010 -13.091 1.00 91.75 174 GLY A CA 1
ATOM 1294 C C . GLY A 1 174 ? 0.283 8.615 -14.237 1.00 91.75 174 GLY A C 1
ATOM 1295 O O . GLY A 1 174 ? -0.126 8.490 -15.387 1.00 91.75 174 GLY A O 1
ATOM 1296 N N . LEU A 1 175 ? 1.434 9.230 -13.939 1.00 90.56 175 LEU A N 1
ATOM 1297 C CA . LEU A 1 175 ? 2.370 9.698 -14.964 1.00 90.56 175 LEU A CA 1
ATOM 1298 C C . LEU A 1 175 ? 2.910 8.524 -15.783 1.00 90.56 175 LEU A C 1
ATOM 1300 O O . LEU A 1 175 ? 2.823 8.564 -17.006 1.00 90.56 175 LEU A O 1
ATOM 1304 N N . GLU A 1 176 ? 3.362 7.452 -15.128 1.00 86.69 176 GLU A N 1
ATOM 1305 C CA . GLU A 1 176 ? 3.831 6.257 -15.842 1.00 86.69 176 GLU A CA 1
ATOM 1306 C C . GLU A 1 176 ? 2.707 5.613 -16.661 1.00 86.69 176 GLU A C 1
ATOM 1308 O O . GLU A 1 176 ? 2.906 5.344 -17.836 1.00 86.69 176 GLU A O 1
ATOM 1313 N N . LEU A 1 177 ? 1.492 5.493 -16.112 1.00 89.81 177 LEU A N 1
ATOM 1314 C CA . LEU A 1 177 ? 0.327 4.979 -16.850 1.00 89.81 177 LEU A CA 1
ATOM 1315 C C . LEU A 1 177 ? -0.028 5.798 -18.097 1.00 89.81 177 LEU A C 1
ATOM 1317 O O . LEU A 1 177 ? -0.610 5.270 -19.042 1.00 89.81 177 LEU A O 1
ATOM 1321 N N . SER A 1 178 ? 0.260 7.100 -18.094 1.00 90.25 178 SER A N 1
ATOM 1322 C CA . SER A 1 178 ? 0.006 7.950 -19.260 1.00 90.25 178 SER A CA 1
ATOM 1323 C C . SER A 1 178 ? 1.000 7.711 -20.400 1.00 90.25 178 SER A C 1
ATOM 1325 O O . SER A 1 178 ? 0.691 8.029 -21.548 1.00 90.25 178 SER A O 1
ATOM 1327 N N . GLU A 1 179 ? 2.163 7.135 -20.087 1.00 86.69 179 GLU A N 1
ATOM 1328 C CA . GLU A 1 179 ? 3.238 6.828 -21.033 1.00 86.69 179 GLU A CA 1
ATOM 1329 C C . GLU A 1 179 ? 3.265 5.337 -21.412 1.00 86.69 179 GLU A C 1
ATOM 1331 O O . GLU A 1 179 ? 3.537 5.006 -22.567 1.00 86.69 179 GLU A O 1
ATOM 1336 N N . ASP A 1 180 ? 2.936 4.445 -20.472 1.00 84.94 180 ASP A N 1
ATOM 1337 C CA . ASP A 1 180 ? 2.890 2.997 -20.647 1.00 84.94 180 ASP A CA 1
ATOM 1338 C C . ASP A 1 180 ? 1.617 2.389 -20.033 1.00 84.94 180 ASP A C 1
ATOM 1340 O O . ASP A 1 180 ? 1.394 2.407 -18.824 1.00 84.94 180 ASP A O 1
ATOM 1344 N N . LEU A 1 181 ? 0.772 1.815 -20.892 1.00 86.19 181 LEU A N 1
ATOM 1345 C CA . LEU A 1 181 ? -0.453 1.108 -20.496 1.00 86.19 181 LEU A CA 1
ATOM 1346 C C . LEU A 1 181 ? -0.241 -0.403 -20.345 1.00 86.19 181 LEU A C 1
ATOM 1348 O O . LEU A 1 181 ? -1.208 -1.149 -20.166 1.00 86.19 181 LEU A O 1
ATOM 1352 N N . ARG A 1 182 ? 0.999 -0.891 -20.465 1.00 86.06 182 ARG A N 1
ATOM 1353 C CA . ARG A 1 182 ? 1.297 -2.307 -20.264 1.00 86.06 182 ARG A CA 1
ATOM 1354 C C . ARG A 1 182 ? 1.057 -2.682 -18.803 1.00 86.06 182 ARG A C 1
ATOM 1356 O O . ARG A 1 182 ? 1.560 -2.004 -17.912 1.00 86.06 182 ARG A O 1
ATOM 1363 N N . PRO A 1 183 ? 0.313 -3.769 -18.536 1.00 83.12 183 PRO A N 1
ATOM 1364 C CA . PRO A 1 183 ? 0.106 -4.265 -17.182 1.00 83.12 183 PRO A CA 1
ATOM 1365 C C . PRO A 1 183 ? 1.432 -4.438 -16.435 1.00 83.12 183 PRO A C 1
ATOM 1367 O O . PRO A 1 183 ? 2.310 -5.153 -16.904 1.00 83.12 183 PRO A O 1
ATOM 1370 N N . GLY A 1 184 ? 1.545 -3.812 -15.264 1.00 85.81 184 GLY A N 1
ATOM 1371 C CA . GLY A 1 184 ? 2.768 -3.825 -14.463 1.00 85.81 184 GLY A CA 1
ATOM 1372 C C . GLY A 1 184 ? 2.538 -3.343 -13.034 1.00 85.81 184 GLY A C 1
ATOM 1373 O O . GLY A 1 184 ? 1.426 -2.976 -12.644 1.00 85.81 184 GLY A O 1
ATOM 1374 N N . ALA A 1 185 ? 3.584 -3.320 -12.220 1.00 84.81 185 ALA A N 1
ATOM 1375 C CA . ALA A 1 185 ? 3.517 -2.943 -10.817 1.00 84.81 185 ALA A CA 1
ATOM 1376 C C . ALA A 1 185 ? 3.061 -1.487 -10.627 1.00 84.81 185 ALA A C 1
ATOM 1378 O O . ALA A 1 185 ? 2.369 -1.198 -9.648 1.00 84.81 185 ALA A O 1
ATOM 1379 N N . HIS A 1 186 ? 3.320 -0.584 -11.579 1.00 87.62 186 HIS A N 1
ATOM 1380 C CA . HIS A 1 186 ? 2.770 0.776 -11.557 1.00 87.62 186 HIS A CA 1
ATOM 1381 C C . HIS A 1 186 ? 1.222 0.793 -11.587 1.00 87.62 186 HIS A C 1
ATOM 1383 O O . HIS A 1 186 ? 0.615 1.635 -10.920 1.00 87.62 186 HIS A O 1
ATOM 1389 N N . HIS A 1 187 ? 0.557 -0.187 -12.222 1.00 90.81 187 HIS A N 1
ATOM 1390 C CA . HIS A 1 187 ? -0.904 -0.352 -12.132 1.00 90.81 187 HIS A CA 1
ATOM 1391 C C . HIS A 1 187 ? -1.335 -0.713 -10.707 1.00 90.81 187 HIS A C 1
ATOM 1393 O O . HIS A 1 187 ? -2.294 -0.152 -10.174 1.00 90.81 187 HIS A O 1
ATOM 1399 N N . GLY A 1 188 ? -0.603 -1.630 -10.067 1.00 90.00 188 GLY A N 1
ATOM 1400 C CA . GLY A 1 188 ? -0.831 -2.003 -8.673 1.00 90.00 188 GLY A CA 1
ATOM 1401 C C . GLY A 1 188 ? -0.657 -0.823 -7.713 1.00 90.00 188 GLY A C 1
ATOM 1402 O O . GLY A 1 188 ? -1.480 -0.647 -6.810 1.00 90.00 188 GLY A O 1
ATOM 1403 N N . VAL A 1 189 ? 0.352 0.028 -7.941 1.00 91.69 189 VAL A N 1
ATOM 1404 C CA . VAL A 1 189 ? 0.548 1.279 -7.188 1.00 91.69 189 VAL A CA 1
ATOM 1405 C C . VAL A 1 189 ? -0.626 2.227 -7.391 1.00 91.69 189 VAL A C 1
ATOM 1407 O O . VAL A 1 189 ? -1.188 2.693 -6.402 1.00 91.69 189 VAL A O 1
ATOM 1410 N N . ALA A 1 190 ? -1.028 2.493 -8.637 1.00 92.94 190 ALA A N 1
ATOM 1411 C CA . ALA A 1 190 ? -2.127 3.409 -8.941 1.00 92.94 190 ALA A CA 1
ATOM 1412 C C . ALA A 1 190 ? -3.442 2.956 -8.289 1.00 92.94 190 ALA A C 1
ATOM 1414 O O . ALA A 1 190 ? -4.148 3.748 -7.663 1.00 92.94 190 ALA A O 1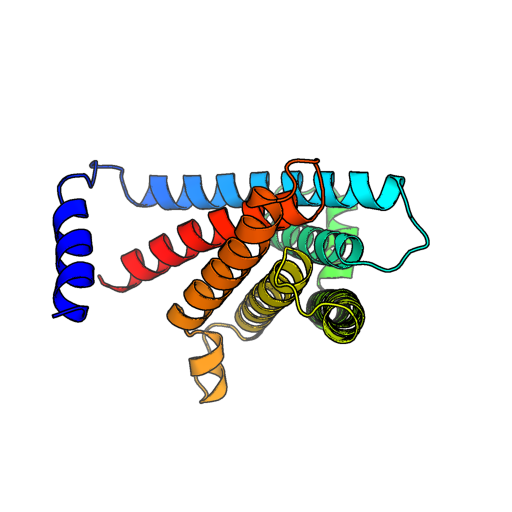
ATOM 1415 N N . LEU A 1 191 ? -3.739 1.660 -8.373 1.00 92.94 191 LEU A N 1
ATOM 1416 C CA . LEU A 1 191 ? -4.924 1.037 -7.794 1.00 92.94 191 LEU A CA 1
ATOM 1417 C C . LEU A 1 191 ? -4.931 1.127 -6.258 1.00 92.94 191 LEU A C 1
ATOM 1419 O O . LEU A 1 191 ? -5.935 1.537 -5.668 1.00 92.94 191 LEU A O 1
ATOM 1423 N N . LEU A 1 192 ? -3.815 0.799 -5.597 1.00 92.25 192 LEU A N 1
ATOM 1424 C CA . LEU A 1 192 ? -3.691 0.943 -4.143 1.00 92.25 192 LEU A CA 1
ATOM 1425 C C . LEU A 1 192 ? -3.786 2.405 -3.708 1.00 92.25 192 LEU A C 1
ATOM 1427 O O . LEU A 1 192 ? -4.578 2.728 -2.822 1.00 92.25 192 LEU A O 1
ATOM 1431 N N . ALA A 1 193 ? -3.014 3.289 -4.335 1.00 93.06 193 ALA A N 1
ATOM 1432 C CA . ALA A 1 193 ? -2.980 4.707 -4.008 1.00 93.06 193 ALA A CA 1
ATOM 1433 C C . ALA A 1 193 ? -4.357 5.360 -4.195 1.00 93.06 193 ALA A C 1
ATOM 1435 O O . ALA A 1 193 ? -4.820 6.075 -3.307 1.00 93.06 193 ALA A O 1
ATOM 1436 N N . GLY A 1 194 ? -5.067 5.039 -5.282 1.00 93.38 194 GLY A N 1
ATOM 1437 C CA . GLY A 1 194 ? -6.417 5.536 -5.545 1.00 93.38 194 GLY A CA 1
ATOM 1438 C C . GLY A 1 194 ? -7.404 5.175 -4.436 1.00 93.38 194 GLY A C 1
ATOM 1439 O O . GLY A 1 194 ? -8.129 6.037 -3.935 1.00 93.38 194 GLY A O 1
ATOM 1440 N N . VAL A 1 195 ? -7.392 3.925 -3.968 1.00 93.44 195 VAL A N 1
ATOM 1441 C CA . VAL A 1 195 ? -8.269 3.527 -2.858 1.00 93.44 195 VAL A CA 1
ATOM 1442 C C . VAL A 1 195 ? -7.849 4.164 -1.528 1.00 93.44 195 VAL A C 1
ATOM 1444 O O . VAL A 1 195 ? -8.711 4.518 -0.721 1.00 93.44 195 VAL A O 1
ATOM 1447 N N . LEU A 1 196 ? -6.552 4.369 -1.292 1.00 92.56 196 LEU A N 1
ATOM 1448 C CA . LEU A 1 196 ? -6.065 5.059 -0.093 1.00 92.56 196 LEU A CA 1
ATOM 1449 C C . LEU A 1 196 ? -6.451 6.541 -0.063 1.00 92.56 196 LEU A C 1
ATOM 1451 O O . LEU A 1 196 ? -6.772 7.053 1.012 1.00 92.56 196 LEU A O 1
ATOM 1455 N N . VAL A 1 197 ? -6.498 7.214 -1.217 1.00 93.81 197 VAL A N 1
ATOM 1456 C CA . VAL A 1 197 ? -7.056 8.570 -1.334 1.00 93.81 197 VAL A CA 1
ATOM 1457 C C . VAL A 1 197 ? -8.513 8.565 -0.878 1.00 93.81 197 VAL A C 1
ATOM 1459 O O . VAL A 1 197 ? -8.870 9.333 0.012 1.00 93.81 197 VAL A O 1
ATOM 1462 N N . VAL A 1 198 ? -9.340 7.653 -1.404 1.00 92.69 198 VAL A N 1
ATOM 1463 C CA . VAL A 1 198 ? -10.757 7.544 -1.012 1.00 92.69 198 VAL A CA 1
ATOM 1464 C C . VAL A 1 198 ? -10.895 7.279 0.489 1.00 92.69 198 VAL A C 1
ATOM 1466 O O . VAL A 1 198 ? -11.610 8.008 1.175 1.00 92.69 198 VAL A O 1
ATOM 1469 N N . LYS A 1 199 ? -10.173 6.287 1.025 1.00 90.75 199 LYS A N 1
ATOM 1470 C CA . LYS A 1 199 ? -10.201 5.926 2.453 1.00 90.75 199 LYS A CA 1
ATOM 1471 C C . LYS A 1 199 ? -9.811 7.113 3.343 1.00 90.75 199 LYS A C 1
ATOM 1473 O O . LYS A 1 199 ? -10.460 7.369 4.357 1.00 90.75 199 LYS A O 1
ATOM 1478 N N . THR A 1 200 ? -8.777 7.857 2.954 1.00 89.00 200 THR A N 1
ATOM 1479 C CA . THR A 1 200 ? -8.289 9.008 3.721 1.00 89.00 200 THR A CA 1
ATOM 1480 C C . THR A 1 200 ? -9.255 10.189 3.641 1.00 89.00 200 THR A C 1
ATOM 1482 O O . THR A 1 200 ? -9.520 10.822 4.660 1.00 89.00 200 THR A O 1
ATOM 1485 N N . CYS A 1 201 ? -9.846 10.458 2.473 1.00 90.31 201 CYS A N 1
ATOM 1486 C CA . CYS A 1 201 ? -10.895 11.467 2.309 1.00 90.31 201 CYS A CA 1
ATOM 1487 C C . CYS A 1 201 ? -12.117 11.165 3.187 1.00 90.31 201 CYS A C 1
ATOM 1489 O O . CYS A 1 201 ? -12.601 12.062 3.874 1.00 90.31 201 CYS A O 1
ATOM 1491 N N . VAL A 1 202 ? -12.567 9.904 3.222 1.00 89.19 202 VAL A N 1
ATOM 1492 C CA . VAL A 1 202 ? -13.655 9.462 4.112 1.00 89.19 202 VAL A CA 1
ATOM 1493 C C . VAL A 1 202 ? -13.280 9.696 5.577 1.00 89.19 202 VAL A C 1
ATOM 1495 O O . VAL A 1 202 ? -14.052 10.307 6.307 1.00 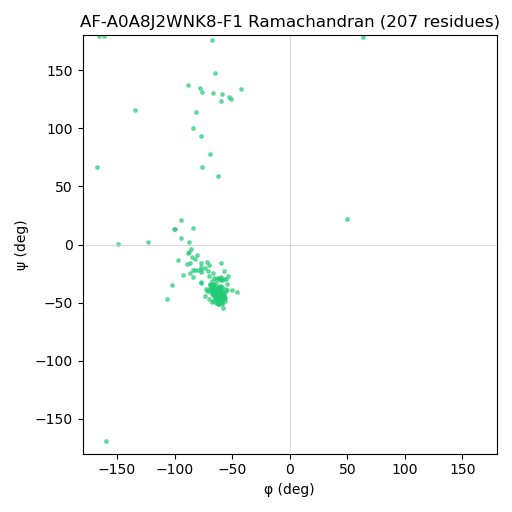89.19 202 VAL A O 1
ATOM 1498 N N . SER A 1 203 ? -12.070 9.313 5.999 1.00 86.56 203 SER A N 1
ATOM 1499 C CA . SER A 1 203 ? -11.612 9.534 7.380 1.00 86.56 203 SER A CA 1
ATOM 1500 C C . SER A 1 203 ? -11.521 11.018 7.764 1.00 86.56 203 SER A C 1
ATOM 1502 O O . SER A 1 203 ? -11.842 11.388 8.892 1.00 86.56 203 SER A O 1
ATOM 1504 N N . ILE A 1 204 ? -11.080 11.883 6.844 1.00 87.12 204 ILE A N 1
ATOM 1505 C CA . ILE A 1 204 ? -11.028 13.334 7.069 1.00 87.12 204 ILE A CA 1
ATOM 1506 C C . ILE A 1 204 ? -12.437 13.913 7.175 1.00 87.12 204 ILE A C 1
ATOM 1508 O O . ILE A 1 204 ? -12.655 14.775 8.023 1.00 87.12 204 ILE A O 1
ATOM 1512 N N . TRP A 1 205 ? -13.373 13.464 6.332 1.00 85.44 205 TRP A N 1
ATOM 1513 C CA . TRP A 1 205 ? -14.774 13.869 6.420 1.00 85.44 205 TRP A CA 1
ATOM 1514 C C . TRP A 1 205 ? -15.334 13.514 7.796 1.00 85.44 205 TRP A C 1
ATOM 1516 O O . TRP A 1 205 ? -15.806 14.406 8.494 1.00 85.44 205 TRP A O 1
ATOM 1526 N N . GLU A 1 206 ? -15.229 12.250 8.211 1.00 84.00 206 GLU A N 1
ATOM 1527 C CA . GLU A 1 206 ? -15.775 11.769 9.488 1.00 84.00 206 GLU A CA 1
ATOM 1528 C C . GLU A 1 206 ? -15.237 12.536 10.703 1.00 84.00 206 GLU A C 1
ATOM 1530 O O . GLU A 1 206 ? -15.941 12.672 11.690 1.00 84.00 206 GLU A O 1
ATOM 1535 N N . ALA A 1 207 ? -14.013 13.061 10.636 1.00 81.88 207 ALA A N 1
ATOM 1536 C CA . ALA A 1 207 ? -13.392 13.780 11.745 1.00 81.88 207 ALA A CA 1
ATOM 1537 C C . ALA A 1 207 ? -13.723 15.279 11.829 1.00 81.88 207 ALA A C 1
ATOM 1539 O O . ALA A 1 207 ? -13.207 15.958 12.718 1.00 81.88 207 ALA A O 1
ATOM 1540 N N . ARG A 1 208 ? -14.474 15.825 10.867 1.00 79.38 208 ARG A N 1
ATOM 1541 C CA . ARG A 1 208 ? -14.904 17.235 10.869 1.00 79.38 208 ARG A CA 1
ATOM 1542 C C . ARG A 1 208 ? -16.228 17.458 11.601 1.00 79.38 208 ARG A C 1
ATOM 1544 O O . ARG A 1 208 ? -16.615 18.614 11.752 1.00 79.38 208 ARG A O 1
ATOM 1551 N N . GLU A 1 209 ? -16.894 16.388 12.013 1.00 59.75 209 GLU A N 1
ATOM 1552 C CA . GLU A 1 209 ? -18.136 16.398 12.793 1.00 59.75 209 GLU A CA 1
ATOM 1553 C C . GLU A 1 209 ? -17.899 15.834 14.190 1.00 59.75 209 GLU A C 1
ATOM 1555 O O . GLU A 1 209 ? -18.588 16.313 15.116 1.00 59.75 209 GLU A O 1
#

Secondary structure (DSSP, 8-state):
--SHHHHHHHHHTGGG-----HHHHHHHHHHHHHHHHHHHHHHHHHHHHH-TTS--HHHHHHHHHHHHHHHHHHHTTTS--HHHHHHHHHHTSTTHHHHHHHHHHHHHHHHHHHHHHHT---SHHHHHHHHHHHHHHHHHHHHH-TT--SHHHHHHT-HHHHHHHHHHHHHHHHHHHHH--SSSHHHHHHHHHHHHHHHHHHHHHHTT-